Protein AF-0000000070052045 (afdb_homodimer)

Nearest PDB structures (foldseek):
  8f9l-assembly2_B  TM=5.234E-01  e=6.720E-01  Gemella massiliensis
  8fha-assembly2_B  TM=4.302E-01  e=1.061E+00  Suipraeoptans intestinalis
  8fha-assembly1_A  TM=3.871E-01 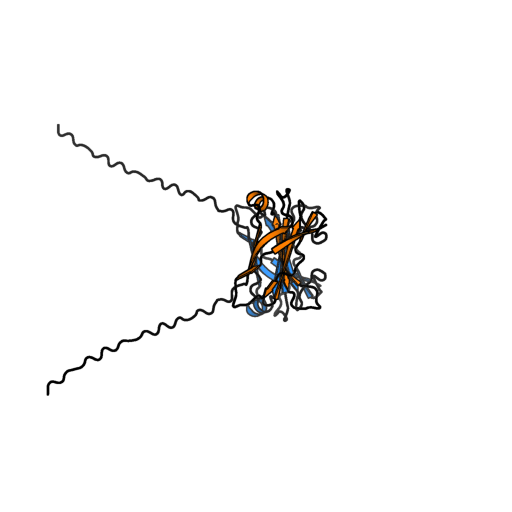 e=1.002E+00  Suipraeoptans intestinalis
  5l36-assembly1_A  TM=4.254E-01  e=1.676E+00  Homo sapiens
  8fha-assembly3_C  TM=3.995E-01  e=2.106E+00  Suipraeoptans intestinalis

Radius of gyration: 27.61 Å; Cα contacts (8 Å, |Δi|>4): 619; chains: 2; bounding box: 93×71×60 Å

Secondary structure (DSSP, 8-state):
-------------------------PPPEEEEEEEEES--S---TT-EEEEEEEE---SSS-PEEEEEEEEE-HHHHHHHS-EEEEEEPPTT--EEEEEEEEEETTS---SS----TT-EEE-S--EEEE-SS--EEE--EEEEE--/-------------------------PPPEEEEEEEEES--S---TT-EEEEEEEE---SSS-PEEEEEEEEE-HHHHHHHS-EEEEEEPPTT--EEEEEEEEEETTS---SS----TT-EEE-S--EEEE-SS--EEE--EEEEE--

Solvent-accessible surface area (backbone atoms only — not comparable to full-atom values): 16938 Å² total; per-residue (Å²): 132,85,77,77,77,78,79,79,79,79,78,79,78,77,78,77,74,74,71,73,69,72,72,73,72,52,44,26,31,42,28,34,47,49,42,55,46,77,73,70,92,63,57,49,70,61,13,26,37,34,43,35,36,24,41,57,71,53,84,89,44,81,56,29,66,31,35,36,41,41,30,72,36,28,67,56,30,56,72,61,74,48,44,71,51,74,49,73,46,52,65,78,62,70,42,49,34,34,49,45,40,36,37,32,71,48,37,72,52,35,93,90,47,75,79,52,80,72,15,30,28,50,81,71,91,41,67,51,69,40,39,68,87,47,43,72,43,81,57,71,45,62,25,36,59,36,123,134,86,80,78,80,78,79,78,79,79,77,79,79,78,78,77,75,75,71,71,69,72,73,74,71,49,45,25,30,43,30,34,47,48,43,55,46,77,72,70,92,64,56,50,72,60,12,25,38,34,42,35,35,23,41,56,72,54,84,88,44,80,56,29,66,32,34,36,42,41,31,74,38,25,66,56,32,56,73,63,75,47,47,71,51,74,48,74,46,50,64,76,61,70,41,51,33,35,49,46,41,36,37,32,72,47,37,74,54,35,92,88,47,75,80,53,79,72,14,31,28,48,82,68,92,42,66,51,68,40,39,68,87,47,43,72,44,82,58,70,43,62,25,34,61,36,123

Organism: Toxoplasma gondii (strain ATCC 50861 / VEG) (NCBI:txid432359)

Structure (mmCIF, N/CA/C/O backbone):
data_AF-0000000070052045-model_v1
#
loop_
_entity.id
_entity.type
_entity.pdbx_description
1 polymer 'Putative transmembrane protein'
#
loop_
_atom_site.group_PDB
_atom_site.id
_atom_site.type_symbol
_atom_site.label_atom_id
_atom_site.label_alt_id
_atom_site.label_comp_id
_atom_site.label_asym_id
_atom_site.label_entity_id
_atom_site.label_seq_id
_atom_site.pdbx_PDB_ins_code
_atom_site.Cartn_x
_atom_site.Cartn_y
_atom_site.Cartn_z
_atom_site.occupancy
_atom_site.B_iso_or_equiv
_atom_site.auth_seq_id
_atom_site.auth_comp_id
_atom_site.auth_asym_id
_atom_site.auth_atom_id
_atom_site.pdbx_PDB_model_num
ATOM 1 N N . MET A 1 1 ? -76.438 38.5 -18.391 1 31.97 1 MET A N 1
ATOM 2 C CA . MET A 1 1 ? -75 38.406 -18.719 1 31.97 1 MET A CA 1
ATOM 3 C C . MET A 1 1 ? -74.25 37.688 -17.625 1 31.97 1 MET A C 1
ATOM 5 O O . MET A 1 1 ? -73.875 38.281 -16.609 1 31.97 1 MET A O 1
ATOM 9 N N . LYS A 1 2 ? -74.75 36.375 -17.328 1 43.81 2 LYS A N 1
ATOM 10 C CA . LYS A 1 2 ? -74.062 35.562 -16.297 1 43.81 2 LYS A CA 1
ATOM 11 C C . LYS A 1 2 ? -72.625 35.312 -16.625 1 43.81 2 LYS A C 1
ATOM 13 O O . LYS A 1 2 ? -72.312 34.875 -17.734 1 43.81 2 LYS A O 1
ATOM 18 N N . ALA A 1 3 ? -71.688 36.156 -16.016 1 41.19 3 ALA A N 1
ATOM 19 C CA . ALA A 1 3 ? -70.25 36.062 -16.047 1 41.19 3 ALA A CA 1
ATOM 20 C C . ALA A 1 3 ? -69.75 34.688 -15.547 1 41.19 3 ALA A C 1
ATOM 22 O O . ALA A 1 3 ? -70.125 34.281 -14.438 1 41.19 3 ALA A O 1
ATOM 23 N N . TYR A 1 4 ? -69.75 33.688 -16.422 1 44.94 4 TYR A N 1
ATOM 24 C CA . TYR A 1 4 ? -69.125 32.406 -16.109 1 44.94 4 TYR A CA 1
ATOM 25 C C . TYR A 1 4 ? -67.688 32.625 -15.75 1 44.94 4 TYR A C 1
ATOM 27 O O . TYR A 1 4 ? -66.875 33.188 -16.531 1 44.94 4 TYR A O 1
ATOM 35 N N . ALA A 1 5 ? -67.312 32.844 -14.461 1 46.59 5 ALA A N 1
ATOM 36 C CA . ALA A 1 5 ? -65.938 32.906 -13.914 1 46.59 5 ALA A CA 1
ATOM 37 C C . ALA A 1 5 ? -65.188 31.594 -14.195 1 46.59 5 ALA A C 1
ATOM 39 O O . ALA A 1 5 ? -65.625 30.531 -13.742 1 46.59 5 ALA A O 1
ATOM 40 N N . TYR A 1 6 ? -64.688 31.438 -15.398 1 45.16 6 TYR A N 1
ATOM 41 C CA . TYR A 1 6 ? -63.719 30.344 -15.688 1 45.16 6 TYR A CA 1
ATOM 42 C C . TYR A 1 6 ? -62.594 30.328 -14.68 1 45.16 6 TYR A C 1
ATOM 44 O O . TYR A 1 6 ? -61.906 31.344 -14.484 1 45.16 6 TYR A O 1
ATOM 52 N N . ALA A 1 7 ? -62.688 29.5 -13.586 1 46.94 7 ALA A N 1
ATOM 53 C CA . ALA A 1 7 ? -61.594 29.203 -12.656 1 46.94 7 ALA A CA 1
ATOM 54 C C . ALA A 1 7 ? -60.375 28.609 -13.391 1 46.94 7 ALA A C 1
ATOM 56 O O . ALA A 1 7 ? -60.469 27.547 -14.008 1 46.94 7 ALA A O 1
ATOM 57 N N . LEU A 1 8 ? -59.469 29.469 -13.859 1 48.94 8 LEU A N 1
ATOM 58 C CA . LEU A 1 8 ? -58.156 29.047 -14.375 1 48.94 8 LEU A CA 1
ATOM 59 C C . LEU A 1 8 ? -57.375 28.297 -13.312 1 48.94 8 LEU A C 1
ATOM 61 O O . LEU A 1 8 ? -57.062 28.859 -12.258 1 48.94 8 LEU A O 1
ATOM 65 N N . LEU A 1 9 ? -57.531 26.969 -13.266 1 48.72 9 LEU A N 1
ATOM 66 C CA . LEU A 1 9 ? -56.656 26.109 -12.469 1 48.72 9 LEU A CA 1
ATOM 67 C C . LEU A 1 9 ? -55.219 26.234 -12.914 1 48.72 9 LEU A C 1
ATOM 69 O O . LEU A 1 9 ? -54.875 25.891 -14.047 1 48.72 9 LEU A O 1
ATOM 73 N N . PHE A 1 10 ? -54.406 27.156 -12.328 1 52.06 10 PHE A N 1
ATOM 74 C CA . PHE A 1 10 ? -52.969 27.219 -12.523 1 52.06 10 PHE A CA 1
ATOM 75 C C . PHE A 1 10 ? -52.281 25.969 -11.969 1 52.06 10 PHE A C 1
ATOM 77 O O . PHE A 1 10 ? -52.406 25.672 -10.781 1 52.06 10 PHE A O 1
ATOM 84 N N . LEU A 1 11 ? -52.031 24.953 -12.852 1 51.03 11 LEU A N 1
ATOM 85 C CA . LEU A 1 11 ? -51.188 23.828 -12.508 1 51.03 11 LEU A CA 1
ATOM 86 C C . LEU A 1 11 ? -49.75 24.297 -12.266 1 51.03 11 LEU A C 1
ATOM 88 O O . LEU A 1 11 ? -49.094 24.766 -13.195 1 51.03 11 LEU A O 1
ATOM 92 N N . ALA A 1 12 ? -49.375 24.594 -11.055 1 52.72 12 ALA A N 1
ATOM 93 C CA . ALA A 1 12 ? -48 24.875 -10.648 1 52.72 12 ALA A CA 1
ATOM 94 C C . ALA A 1 12 ? -47.094 23.656 -10.875 1 52.72 12 ALA A C 1
ATOM 96 O O . ALA A 1 12 ? -47.344 22.594 -10.328 1 52.72 12 ALA A O 1
ATOM 97 N N . VAL A 1 13 ? -46.375 23.547 -12.055 1 54.84 13 VAL A N 1
ATOM 98 C CA . VAL A 1 13 ? -45.344 22.562 -12.281 1 54.84 13 VAL A CA 1
ATOM 99 C C . VAL A 1 13 ? -44.188 22.781 -11.281 1 54.84 13 VAL A C 1
ATOM 101 O O . VAL A 1 13 ? -43.562 23.844 -11.289 1 54.84 13 VAL A O 1
ATOM 104 N N . SER A 1 14 ? -44.156 22.172 -10.141 1 53.5 14 SER A N 1
ATOM 105 C CA . SER A 1 14 ? -43 22.141 -9.25 1 53.5 14 SER A CA 1
ATOM 106 C C . SER A 1 14 ? -41.75 21.578 -9.953 1 53.5 14 SER A C 1
ATOM 108 O O . SER A 1 14 ? -41.781 20.438 -10.398 1 53.5 14 SER A O 1
ATOM 110 N N . VAL A 1 15 ? -40.969 22.453 -10.57 1 52.19 15 VAL A N 1
ATOM 111 C CA . VAL A 1 15 ? -39.625 22.062 -11.047 1 52.19 15 VAL A CA 1
ATOM 112 C C . VAL A 1 15 ? -38.812 21.516 -9.883 1 52.19 15 VAL A C 1
ATOM 114 O O . VAL A 1 15 ? -38.406 22.266 -8.984 1 52.19 15 VAL A O 1
ATOM 117 N N . PHE A 1 16 ? -38.938 20.219 -9.555 1 49.03 16 PHE A N 1
ATOM 118 C CA . PHE A 1 16 ? -37.938 19.609 -8.68 1 49.03 16 PHE A CA 1
ATOM 119 C C . PHE A 1 16 ? -36.531 19.766 -9.273 1 49.03 16 PHE A C 1
ATOM 121 O O . PHE A 1 16 ? -36.219 19.156 -10.297 1 49.03 16 PHE A O 1
ATOM 128 N N . THR A 1 17 ? -35.844 20.828 -8.992 1 47.59 17 THR A N 1
ATOM 129 C CA . THR A 1 17 ? -34.406 20.875 -9.281 1 47.59 17 THR A CA 1
ATOM 130 C C . THR A 1 17 ? -33.656 19.781 -8.508 1 47.59 17 THR A C 1
ATOM 132 O O . THR A 1 17 ? -33.656 19.797 -7.277 1 47.59 17 THR A O 1
ATOM 135 N N . ALA A 1 18 ? -33.531 18.578 -9.086 1 44.12 18 ALA A N 1
ATOM 136 C CA . ALA A 1 18 ? -32.5 17.672 -8.578 1 44.12 18 ALA A CA 1
ATOM 137 C C . ALA A 1 18 ? -31.156 18.375 -8.406 1 44.12 18 ALA A C 1
ATOM 139 O O . ALA A 1 18 ? -30.516 18.766 -9.383 1 44.12 18 ALA A O 1
ATOM 140 N N . THR A 1 19 ? -31.016 19.094 -7.383 1 42.44 19 THR A N 1
ATOM 141 C CA . THR A 1 19 ? -29.656 19.484 -7.086 1 42.44 19 THR A CA 1
ATOM 142 C C . THR A 1 19 ? -28.703 18.297 -7.176 1 42.44 19 THR A C 1
ATOM 144 O O . THR A 1 19 ? -28.906 17.281 -6.488 1 42.44 19 THR A O 1
ATOM 147 N N . CYS A 1 20 ? -28.219 18 -8.359 1 40.19 20 CYS A N 1
ATOM 148 C CA . CYS A 1 20 ? -27.078 17.109 -8.43 1 40.19 20 CYS A CA 1
ATOM 149 C C . CYS A 1 20 ? -26.078 17.406 -7.32 1 40.19 20 CYS A C 1
ATOM 151 O O . CYS A 1 20 ? -25.516 18.5 -7.266 1 40.19 20 CYS A O 1
ATOM 153 N N . LEU A 1 21 ? -26.312 17.016 -6.086 1 38.88 21 LEU A N 1
ATOM 154 C CA . LEU A 1 21 ? -25.234 16.984 -5.102 1 38.88 21 LEU A CA 1
ATOM 155 C C . LEU A 1 21 ? -23.891 16.734 -5.777 1 38.88 21 LEU A C 1
ATOM 157 O O . LEU A 1 21 ? -23.797 15.938 -6.711 1 38.88 21 LEU A O 1
ATOM 161 N N . SER A 1 22 ? -22.984 17.719 -5.961 1 41.69 22 SER A N 1
ATOM 162 C CA . SER A 1 22 ? -21.609 17.594 -6.438 1 41.69 22 SER A CA 1
ATOM 163 C C . SER A 1 22 ? -21 16.25 -6.027 1 41.69 22 SER A C 1
ATOM 165 O O . SER A 1 22 ? -21.078 15.859 -4.859 1 41.69 22 SER A O 1
ATOM 167 N N . PRO A 1 23 ? -20.906 15.352 -6.938 1 42.56 23 PRO A N 1
ATOM 168 C CA . PRO A 1 23 ? -20.359 14.039 -6.59 1 42.56 23 PRO A CA 1
ATOM 169 C C . PRO A 1 23 ? -19.188 14.133 -5.613 1 42.56 23 PRO A C 1
ATOM 171 O O . PRO A 1 23 ? -18.375 15.055 -5.711 1 42.56 23 PRO A O 1
ATOM 174 N N . VAL A 1 24 ? -19.266 14.125 -4.363 1 46.91 24 VAL A N 1
ATOM 175 C CA . VAL A 1 24 ? -18.172 13.945 -3.42 1 46.91 24 VAL A CA 1
ATOM 176 C C . VAL A 1 24 ? -17.016 13.219 -4.102 1 46.91 24 VAL A C 1
ATOM 178 O O . VAL A 1 24 ? -17.188 12.125 -4.641 1 46.91 24 VAL A O 1
ATOM 181 N N . LEU A 1 25 ? -16.141 14.039 -4.785 1 55.78 25 LEU A N 1
ATOM 182 C CA . LEU A 1 25 ? -14.961 13.555 -5.504 1 55.78 25 LEU A CA 1
ATOM 183 C C . LEU A 1 25 ? -14.312 12.383 -4.766 1 55.78 25 LEU A C 1
ATOM 185 O O . LEU A 1 25 ? -13.875 12.531 -3.623 1 55.78 25 LEU A O 1
ATOM 189 N N . GLY A 1 26 ? -14.852 11.18 -4.891 1 67 26 GLY A N 1
ATOM 190 C CA . GLY A 1 26 ? -14.43 9.992 -4.168 1 67 26 GLY A CA 1
ATOM 191 C C . GLY A 1 26 ? -13.086 9.453 -4.625 1 67 26 GLY A C 1
ATOM 192 O O . GLY A 1 26 ? -12.539 9.914 -5.633 1 67 26 GLY A O 1
ATOM 193 N N . ALA A 1 27 ? -12.336 8.758 -3.789 1 82.56 27 ALA A N 1
ATOM 194 C CA . ALA A 1 27 ? -11.086 8.078 -4.105 1 82.56 27 ALA A CA 1
ATOM 195 C C . ALA A 1 27 ? -11.25 7.141 -5.297 1 82.56 27 ALA A C 1
ATOM 197 O O . ALA A 1 27 ? -12.25 6.414 -5.391 1 82.56 27 ALA A O 1
ATOM 198 N N . ALA A 1 28 ? -10.422 7.324 -6.344 1 89.75 28 ALA A N 1
ATOM 199 C CA . ALA A 1 28 ? -10.406 6.375 -7.457 1 89.75 28 ALA A CA 1
ATOM 200 C C . ALA A 1 28 ? -9.984 4.984 -6.984 1 89.75 28 ALA A C 1
ATOM 202 O O . ALA A 1 28 ? -9.32 4.848 -5.957 1 89.75 28 ALA A O 1
ATOM 203 N N . SER A 1 29 ? -10.461 3.957 -7.66 1 93.38 29 SER A N 1
ATOM 204 C CA . SER A 1 29 ? -10.086 2.58 -7.363 1 93.38 29 SER A CA 1
ATOM 205 C C . SER A 1 29 ? -9.844 1.784 -8.641 1 93.38 29 SER A C 1
ATOM 207 O O . SER A 1 29 ? -10.289 2.186 -9.719 1 93.38 29 SER A O 1
ATOM 209 N N . VAL A 1 30 ? -9.094 0.74 -8.508 1 95.81 30 VAL A N 1
ATOM 210 C CA . VAL A 1 30 ? -8.852 -0.181 -9.617 1 95.81 30 VAL A CA 1
ATOM 211 C C . VAL A 1 30 ? -9.133 -1.613 -9.164 1 95.81 30 VAL A C 1
ATOM 213 O O . VAL A 1 30 ? -8.836 -1.979 -8.023 1 95.81 30 VAL A O 1
ATOM 216 N N . SER A 1 31 ? -9.758 -2.379 -10.016 1 96.88 31 SER A N 1
ATOM 217 C CA . SER A 1 31 ? -10.023 -3.793 -9.781 1 96.88 31 SER A CA 1
ATOM 218 C C . SER A 1 31 ? -9.875 -4.605 -11.062 1 96.88 31 SER A C 1
ATOM 220 O O . SER A 1 31 ? -9.812 -4.043 -12.156 1 96.88 31 SER A O 1
ATOM 222 N N . GLY A 1 32 ? -9.75 -5.953 -10.906 1 98.06 32 GLY A N 1
ATOM 223 C CA . GLY A 1 32 ? -9.656 -6.824 -12.062 1 98.06 32 GLY A CA 1
ATOM 224 C C . GLY A 1 32 ? -9.305 -8.258 -11.711 1 98.06 32 GLY A C 1
ATOM 225 O O . GLY A 1 32 ? -9.055 -8.57 -10.547 1 98.06 32 GLY A O 1
ATOM 226 N N . ARG A 1 33 ? -9.328 -9.008 -12.758 1 98.19 33 ARG A N 1
ATOM 227 C CA . ARG A 1 33 ? -8.891 -10.398 -12.648 1 98.19 33 ARG A CA 1
ATOM 228 C C . ARG A 1 33 ? -7.402 -10.531 -12.945 1 98.19 33 ARG A C 1
ATOM 230 O O . ARG A 1 33 ? -6.836 -9.719 -13.688 1 98.19 33 ARG A O 1
ATOM 237 N N . ILE A 1 34 ? -6.824 -11.586 -12.359 1 98.62 34 ILE A N 1
ATOM 238 C CA . ILE A 1 34 ? -5.418 -11.883 -12.602 1 98.62 34 ILE A CA 1
ATOM 239 C C . ILE A 1 34 ? -5.273 -13.297 -13.148 1 98.62 34 ILE A C 1
ATOM 241 O O . ILE A 1 34 ? -5.684 -14.266 -12.5 1 98.62 34 ILE A O 1
ATOM 245 N N . ASP A 1 35 ? -4.691 -13.375 -14.289 1 98.25 35 ASP A N 1
ATOM 246 C CA . ASP A 1 35 ? -4.434 -14.672 -14.898 1 98.25 35 ASP A CA 1
ATOM 247 C C . ASP A 1 35 ? -2.941 -14.992 -14.898 1 98.25 35 ASP A C 1
ATOM 249 O O . ASP A 1 35 ? -2.105 -14.094 -14.984 1 98.25 35 ASP A O 1
ATOM 253 N N . LEU A 1 36 ? -2.691 -16.25 -14.75 1 98.5 36 LEU A N 1
ATOM 254 C CA . LEU A 1 36 ? -1.32 -16.75 -14.812 1 98.5 36 LEU A CA 1
ATOM 255 C C . LEU A 1 36 ? -1.059 -17.438 -16.141 1 98.5 36 LEU A C 1
ATOM 257 O O . LEU A 1 36 ? -1.907 -18.188 -16.641 1 98.5 36 LEU A O 1
ATOM 261 N N . LEU A 1 37 ? 0.104 -17.188 -16.75 1 97.5 37 LEU A N 1
ATOM 262 C CA . LEU A 1 37 ? 0.523 -17.875 -17.969 1 97.5 37 LEU A CA 1
ATOM 263 C C . LEU A 1 37 ? 1.887 -18.531 -17.781 1 97.5 37 LEU A C 1
ATOM 265 O O . LEU A 1 37 ? 2.908 -17.844 -17.719 1 97.5 37 LEU A O 1
ATOM 269 N N . PRO A 1 38 ? 2.078 -19.875 -17.797 1 97.31 38 PRO A N 1
ATOM 270 C CA . PRO A 1 38 ? 0.96 -20.812 -17.828 1 97.31 38 PRO A CA 1
ATOM 271 C C . PRO A 1 38 ? 0.198 -20.875 -16.5 1 97.31 38 PRO A C 1
ATOM 273 O O . PRO A 1 38 ? 0.714 -20.438 -15.469 1 97.31 38 PRO A O 1
ATOM 276 N N . PRO A 1 39 ? -1.011 -21.375 -16.547 1 97.06 39 PRO A N 1
ATOM 277 C CA . PRO A 1 39 ? -1.745 -21.531 -15.289 1 97.06 39 PRO A CA 1
ATOM 278 C C . PRO A 1 39 ? -1.136 -22.578 -14.375 1 97.06 39 PRO A C 1
ATOM 280 O O . PRO A 1 39 ? -0.431 -23.484 -14.844 1 97.06 39 PRO A O 1
ATOM 283 N N . LEU A 1 40 ? -1.392 -22.438 -13.062 1 97.31 40 LEU A N 1
ATOM 284 C CA . LEU A 1 40 ? -0.986 -23.422 -12.07 1 97.31 40 LEU A CA 1
ATOM 285 C C . LEU A 1 40 ? -2.195 -24.188 -11.531 1 97.31 40 LEU A C 1
ATOM 287 O O . LEU A 1 40 ? -3.271 -23.609 -11.367 1 97.31 40 LEU A O 1
ATOM 291 N N . ASP A 1 41 ? -1.89 -25.406 -11.273 1 97 41 ASP A N 1
ATOM 292 C CA . ASP A 1 41 ? -2.959 -26.203 -10.688 1 97 41 ASP A CA 1
ATOM 293 C C . ASP A 1 41 ? -3.217 -25.812 -9.234 1 97 41 ASP A C 1
ATOM 295 O O . ASP A 1 41 ? -4.355 -25.875 -8.766 1 97 41 ASP A O 1
ATOM 299 N N . SER A 1 42 ? -2.174 -25.547 -8.539 1 97.94 42 SER A N 1
ATOM 300 C CA . SER A 1 42 ? -2.238 -25.125 -7.141 1 97.94 42 SER A CA 1
ATOM 301 C C . SER A 1 42 ? -1.021 -24.297 -6.758 1 97.94 42 SER A C 1
ATOM 303 O O . SER A 1 42 ? 0.002 -24.312 -7.445 1 97.94 42 SER A O 1
ATOM 305 N N . LEU A 1 43 ? -1.221 -23.578 -5.68 1 98.06 43 LEU A N 1
ATOM 306 C CA . LEU A 1 43 ? -0.106 -22.844 -5.098 1 98.06 43 LEU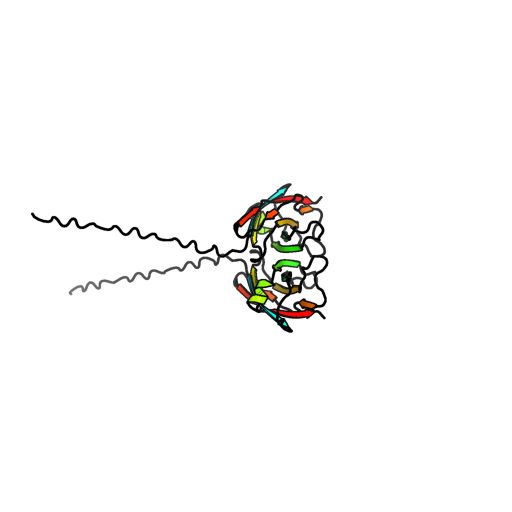 A CA 1
ATOM 307 C C . LEU A 1 43 ? 0.344 -23.484 -3.787 1 98.06 43 LEU A C 1
ATOM 309 O O . LEU A 1 43 ? -0.487 -23.906 -2.979 1 98.06 43 LEU A O 1
ATOM 313 N N . PRO A 1 44 ? 1.659 -23.594 -3.695 1 97.94 44 PRO A N 1
ATOM 314 C CA . PRO A 1 44 ? 2.121 -24.062 -2.387 1 97.94 44 PRO A CA 1
ATOM 315 C C . PRO A 1 44 ? 1.794 -23.094 -1.26 1 97.94 44 PRO A C 1
ATOM 317 O O . PRO A 1 44 ? 1.43 -21.938 -1.52 1 97.94 44 PRO A O 1
ATOM 320 N N . GLU A 1 45 ? 1.934 -23.531 0.019 1 94.81 45 GLU A N 1
ATOM 321 C CA . GLU A 1 45 ? 1.737 -22.672 1.181 1 94.81 45 GLU A CA 1
ATOM 322 C C . GLU A 1 45 ? 2.697 -21.484 1.156 1 94.81 45 GLU A C 1
ATOM 324 O O . GLU A 1 45 ? 3.812 -21.594 0.638 1 94.81 45 GLU A O 1
ATOM 329 N N . ASP A 1 46 ? 2.287 -20.344 1.682 1 92.62 46 ASP A N 1
ATOM 330 C CA . ASP A 1 46 ? 3.092 -19.125 1.841 1 92.62 46 ASP A CA 1
ATOM 331 C C . ASP A 1 46 ? 3.354 -18.469 0.493 1 92.62 46 ASP A C 1
ATOM 333 O O . ASP A 1 46 ? 4.449 -17.953 0.247 1 92.62 46 ASP A O 1
ATOM 337 N N . SER A 1 47 ? 2.467 -18.703 -0.436 1 96.31 47 SER A N 1
ATOM 338 C CA . SER A 1 47 ? 2.512 -17.906 -1.662 1 96.31 47 SER A CA 1
ATOM 339 C C . SER A 1 47 ? 1.867 -16.547 -1.462 1 96.31 47 SER A C 1
ATOM 341 O O . SER A 1 47 ? 0.835 -16.422 -0.797 1 96.31 47 SER A O 1
ATOM 343 N N . PHE A 1 48 ? 2.459 -15.539 -2.053 1 96.06 48 PHE A N 1
ATOM 344 C CA . PHE A 1 48 ? 2.002 -14.172 -1.831 1 96.06 48 PHE A CA 1
ATOM 345 C C . PHE A 1 48 ? 1.823 -13.438 -3.156 1 96.06 48 PHE A C 1
ATOM 347 O O . PHE A 1 48 ? 2.654 -13.562 -4.059 1 96.06 48 PHE A O 1
ATOM 354 N N . LEU A 1 49 ? 0.74 -12.672 -3.242 1 97.69 49 LEU A N 1
ATOM 355 C CA . LEU A 1 49 ? 0.462 -11.789 -4.367 1 97.69 49 LEU A CA 1
ATOM 356 C C . LEU A 1 49 ? 0.723 -10.336 -3.986 1 97.69 49 LEU A C 1
ATOM 358 O O . LEU A 1 49 ? 0.266 -9.867 -2.939 1 97.69 49 LEU A O 1
ATOM 362 N N . THR A 1 50 ? 1.479 -9.656 -4.746 1 97.69 50 THR A N 1
ATOM 363 C CA . THR A 1 50 ? 1.715 -8.234 -4.57 1 97.69 50 THR A CA 1
ATOM 364 C C . THR A 1 50 ? 1.159 -7.441 -5.75 1 97.69 50 THR A C 1
ATOM 366 O O . THR A 1 50 ? 1.355 -7.82 -6.906 1 97.69 50 THR A O 1
ATOM 369 N N . ILE A 1 51 ? 0.407 -6.445 -5.477 1 98.12 51 ILE A N 1
ATOM 370 C CA . ILE A 1 51 ? -0.064 -5.484 -6.465 1 98.12 51 ILE A CA 1
ATOM 371 C C . ILE A 1 51 ? 0.46 -4.09 -6.125 1 98.12 51 ILE A C 1
ATOM 373 O O . ILE A 1 51 ? 0.36 -3.646 -4.977 1 98.12 51 ILE A O 1
ATOM 377 N N . GLN A 1 52 ? 0.992 -3.469 -7.113 1 96.62 52 GLN A N 1
ATOM 378 C CA . GLN A 1 52 ? 1.583 -2.152 -6.91 1 96.62 52 GLN A CA 1
ATOM 379 C C . GLN A 1 52 ? 1.021 -1.136 -7.898 1 96.62 52 GLN A C 1
ATOM 381 O O . GLN A 1 52 ? 0.952 -1.403 -9.102 1 96.62 52 GLN A O 1
ATOM 386 N N . LEU A 1 53 ? 0.566 -0.052 -7.332 1 96.25 53 LEU A N 1
ATOM 387 C CA . LEU A 1 53 ? 0.171 1.105 -8.125 1 96.25 53 LEU A CA 1
ATOM 388 C C . LEU A 1 53 ? 1.246 2.186 -8.086 1 96.25 53 LEU A C 1
ATOM 390 O O . LEU A 1 53 ? 1.672 2.602 -7.004 1 96.25 53 LEU A O 1
ATOM 394 N N . SER A 1 54 ? 1.674 2.596 -9.234 1 93.25 54 SER A N 1
ATOM 395 C CA . SER A 1 54 ? 2.756 3.574 -9.305 1 93.25 54 SER A CA 1
ATOM 396 C C . SER A 1 54 ? 2.359 4.777 -10.148 1 93.25 54 SER A C 1
ATOM 398 O O . SER A 1 54 ? 1.61 4.645 -11.117 1 93.25 54 SER A O 1
ATOM 400 N N . ASP A 1 55 ? 2.838 5.887 -9.672 1 88.62 55 ASP A N 1
ATOM 401 C CA . ASP A 1 55 ? 2.717 7.109 -10.453 1 88.62 55 ASP A CA 1
ATOM 402 C C . ASP A 1 55 ? 3.752 7.145 -11.578 1 88.62 55 ASP A C 1
ATOM 404 O O . ASP A 1 55 ? 4.953 7.215 -11.32 1 88.62 55 ASP A O 1
ATOM 408 N N . THR A 1 56 ? 3.367 7.027 -12.812 1 76.69 56 THR A N 1
ATOM 409 C CA . THR A 1 56 ? 4.312 7.035 -13.922 1 76.69 56 THR A CA 1
ATOM 410 C C . THR A 1 56 ? 4.234 8.352 -14.695 1 76.69 56 THR A C 1
ATOM 412 O O . THR A 1 56 ? 4.602 8.414 -15.867 1 76.69 56 THR A O 1
ATOM 415 N N . THR A 1 57 ? 3.754 9.43 -14.078 1 68.81 57 THR A N 1
ATOM 416 C CA . THR A 1 57 ? 3.705 10.719 -14.766 1 68.81 57 THR A CA 1
ATOM 417 C C . THR A 1 57 ? 5.082 11.094 -15.305 1 68.81 57 THR A C 1
ATOM 419 O O . THR A 1 57 ? 5.191 11.695 -16.375 1 68.81 57 THR A O 1
ATOM 422 N N . ARG A 1 58 ? 6.098 11.078 -14.484 1 57.81 58 ARG A N 1
ATOM 423 C CA . ARG A 1 58 ? 7.359 11.695 -14.883 1 57.81 58 ARG A CA 1
ATOM 424 C C . ARG A 1 58 ? 8.281 10.672 -15.547 1 57.81 58 ARG A C 1
ATOM 426 O O . ARG A 1 58 ? 8.5 9.586 -15.008 1 57.81 58 ARG A O 1
ATOM 433 N N . ALA A 1 59 ? 8.359 10.625 -16.984 1 50.62 59 ALA A N 1
ATOM 434 C CA . ALA A 1 59 ? 9.188 9.781 -17.828 1 50.62 59 ALA A CA 1
ATOM 435 C C . ALA A 1 59 ? 10.578 9.586 -17.219 1 50.62 59 ALA A C 1
ATOM 437 O O . ALA A 1 59 ? 11.148 8.5 -17.297 1 50.62 59 ALA A O 1
ATOM 438 N N . ASP A 1 60 ? 11.133 10.594 -16.828 1 49.41 60 ASP A N 1
ATOM 439 C CA . ASP A 1 60 ? 12.555 10.594 -16.5 1 49.41 60 ASP A CA 1
ATOM 440 C C . ASP A 1 60 ? 12.766 10.195 -15.039 1 49.41 60 ASP A C 1
ATOM 442 O O . ASP A 1 60 ? 13.906 10.086 -14.586 1 49.41 60 ASP A O 1
ATOM 446 N N . ALA A 1 61 ? 11.672 10.148 -14.367 1 56.44 61 ALA A N 1
ATOM 447 C CA . ALA A 1 61 ? 11.906 10.008 -12.93 1 56.44 61 ALA A CA 1
ATOM 448 C C . ALA A 1 61 ? 11.453 8.633 -12.438 1 56.44 61 ALA A C 1
ATOM 450 O O . ALA A 1 61 ? 10.633 7.977 -13.078 1 56.44 61 ALA A O 1
ATOM 451 N N . GLU A 1 62 ? 12.25 8.047 -11.664 1 62.59 62 GLU A N 1
ATOM 452 C CA . GLU A 1 62 ? 11.945 6.805 -10.953 1 62.59 62 GLU A CA 1
ATOM 453 C C . GLU A 1 62 ? 10.492 6.777 -10.492 1 62.59 62 GLU A C 1
ATOM 455 O O . GLU A 1 62 ? 10.008 7.742 -9.891 1 62.59 62 GLU A O 1
ATOM 460 N N . ALA A 1 63 ? 9.75 5.879 -10.906 1 69.56 63 ALA A N 1
ATOM 461 C CA . ALA A 1 63 ? 8.352 5.68 -10.531 1 69.56 63 ALA A CA 1
ATOM 462 C C . ALA A 1 63 ? 8.172 5.727 -9.016 1 69.56 63 ALA A C 1
ATOM 464 O O . ALA A 1 63 ? 9.031 5.254 -8.273 1 69.56 63 ALA A O 1
ATOM 465 N N . THR A 1 64 ? 7.301 6.527 -8.648 1 85.94 64 THR A N 1
ATOM 466 C CA . THR A 1 64 ? 6.957 6.578 -7.23 1 85.94 64 THR A CA 1
ATOM 467 C C . THR A 1 64 ? 5.797 5.637 -6.922 1 85.94 64 THR A C 1
ATOM 469 O O . THR A 1 64 ? 4.77 5.66 -7.602 1 85.94 64 THR A O 1
ATOM 472 N N . VAL A 1 65 ? 5.992 4.723 -5.977 1 91.69 65 VAL A N 1
ATOM 473 C CA . VAL A 1 65 ? 4.957 3.775 -5.574 1 91.69 65 VAL A CA 1
ATOM 474 C C . VAL A 1 65 ? 3.896 4.492 -4.742 1 91.69 65 VAL A C 1
ATOM 476 O O . VAL A 1 65 ? 4.207 5.09 -3.711 1 91.69 65 VAL A O 1
ATOM 479 N N . LEU A 1 66 ? 2.678 4.422 -5.223 1 93.94 66 LEU A N 1
ATOM 480 C CA . LEU A 1 66 ? 1.56 5.035 -4.508 1 93.94 66 LEU A CA 1
ATOM 481 C C . LEU A 1 66 ? 0.973 4.066 -3.486 1 93.94 66 LEU A C 1
ATOM 483 O O . LEU A 1 66 ? 0.766 4.434 -2.328 1 93.94 66 LEU A O 1
ATOM 487 N N . VAL A 1 67 ? 0.669 2.904 -3.975 1 96.12 67 VAL A N 1
ATOM 488 C CA . VAL A 1 67 ? 0.096 1.867 -3.121 1 96.12 67 VAL A CA 1
ATOM 489 C C . VAL A 1 67 ? 0.734 0.518 -3.449 1 96.12 67 VAL A C 1
ATOM 491 O O . VAL A 1 67 ? 0.924 0.182 -4.621 1 96.12 67 VAL A O 1
ATOM 494 N N . SER A 1 68 ? 1.065 -0.185 -2.484 1 96.69 68 SER A N 1
ATOM 495 C CA . SER A 1 68 ? 1.495 -1.573 -2.615 1 96.69 68 SER A CA 1
ATOM 496 C C . SER A 1 68 ? 0.798 -2.467 -1.596 1 96.69 68 SER A C 1
ATOM 498 O O . SER A 1 68 ? 0.717 -2.125 -0.414 1 96.69 68 SER A O 1
ATOM 500 N N . VAL A 1 69 ? 0.264 -3.549 -2.064 1 96.5 69 VAL A N 1
ATOM 501 C CA . VAL A 1 69 ? -0.405 -4.516 -1.199 1 96.5 69 VAL A CA 1
ATOM 502 C C . VAL A 1 69 ? 0.18 -5.906 -1.428 1 96.5 69 VAL A C 1
ATOM 504 O O . VAL A 1 69 ? 0.195 -6.402 -2.557 1 96.5 69 VAL A O 1
ATOM 507 N N . GLN A 1 70 ? 0.675 -6.531 -0.432 1 95.94 70 GLN A N 1
ATOM 508 C CA . GLN A 1 70 ? 1.128 -7.918 -0.452 1 95.94 70 GLN A CA 1
ATOM 509 C C . GLN A 1 70 ? 0.228 -8.805 0.406 1 95.94 70 GLN A C 1
ATOM 511 O O . GLN A 1 70 ? 0.061 -8.555 1.603 1 95.94 70 GLN A O 1
ATOM 516 N N . GLN A 1 71 ? -0.328 -9.812 -0.202 1 93.75 71 GLN A N 1
ATOM 517 C CA . GLN A 1 71 ? -1.301 -10.617 0.531 1 93.75 71 GLN A CA 1
ATOM 518 C C . GLN A 1 71 ? -1.059 -12.109 0.314 1 93.75 71 GLN A C 1
ATOM 520 O O . GLN A 1 71 ? -0.653 -12.523 -0.773 1 93.75 71 GLN A O 1
ATOM 525 N N . PRO A 1 72 ? -1.315 -12.859 1.419 1 92.19 72 PRO A N 1
ATOM 526 C CA . PRO A 1 72 ? -1.384 -14.305 1.154 1 92.19 72 PRO A CA 1
ATOM 527 C C . PRO A 1 72 ? -2.457 -14.664 0.129 1 92.19 72 PRO A C 1
ATOM 529 O O . PRO A 1 72 ? -3.539 -14.07 0.129 1 92.19 72 PRO A O 1
ATOM 532 N N . ILE A 1 73 ? -2.125 -15.617 -0.733 1 95.25 73 ILE A N 1
ATOM 533 C CA . ILE A 1 73 ? -3.043 -15.812 -1.851 1 95.25 73 ILE A CA 1
ATOM 534 C C . ILE A 1 73 ? -3.305 -17.312 -2.041 1 95.25 73 ILE A C 1
ATOM 536 O O . ILE A 1 73 ? -4.141 -17.703 -2.859 1 95.25 73 ILE A O 1
ATOM 540 N N . THR A 1 74 ? -2.596 -18.203 -1.253 1 96 74 THR A N 1
ATOM 541 C CA . THR A 1 74 ? -2.619 -19.641 -1.439 1 96 74 THR A CA 1
ATOM 542 C C . THR A 1 74 ? -4.047 -20.188 -1.349 1 96 74 THR A C 1
ATOM 544 O O . THR A 1 74 ? -4.52 -20.859 -2.262 1 96 74 THR A O 1
ATOM 547 N N . ASN A 1 75 ? -4.711 -19.844 -0.308 1 93.69 75 ASN A N 1
ATOM 548 C CA . ASN A 1 75 ? -6.035 -20.406 -0.061 1 93.69 75 ASN A CA 1
ATOM 549 C C . ASN A 1 75 ? -7.043 -19.953 -1.108 1 93.69 75 ASN A C 1
ATOM 551 O O . ASN A 1 75 ? -7.832 -20.75 -1.61 1 93.69 75 ASN A O 1
ATOM 555 N N . THR A 1 76 ? -7.02 -18.703 -1.429 1 92.81 76 THR A N 1
ATOM 556 C CA . THR A 1 76 ? -7.945 -18.141 -2.41 1 92.81 76 THR A CA 1
ATOM 557 C C . THR A 1 76 ? -7.746 -18.812 -3.773 1 92.81 76 THR A C 1
ATOM 559 O O . THR A 1 76 ? -8.711 -19.219 -4.414 1 92.81 76 THR A O 1
ATOM 562 N N . TYR A 1 77 ? -6.512 -18.906 -4.156 1 96.88 77 TYR A N 1
ATOM 563 C CA . TYR A 1 77 ? -6.234 -19.484 -5.469 1 96.88 77 TYR A CA 1
ATOM 564 C C . TYR A 1 77 ? -6.598 -20.969 -5.508 1 96.88 77 TYR A C 1
ATOM 566 O O . TYR A 1 77 ? -7.188 -21.438 -6.48 1 96.88 77 TYR A O 1
ATOM 574 N N . ASN A 1 78 ? -6.203 -21.719 -4.523 1 97.12 78 ASN A N 1
ATOM 575 C CA . ASN A 1 78 ? -6.43 -23.156 -4.512 1 97.12 78 ASN A CA 1
ATOM 576 C C . ASN A 1 78 ? -7.914 -23.484 -4.398 1 97.12 78 ASN A C 1
ATOM 578 O O . ASN A 1 78 ? -8.359 -24.547 -4.863 1 97.12 78 ASN A O 1
ATOM 582 N N . ALA A 1 79 ? -8.648 -22.562 -3.844 1 95.62 79 ALA A N 1
ATOM 583 C CA . ALA A 1 79 ? -10.086 -22.781 -3.721 1 95.62 79 ALA A CA 1
ATOM 584 C C . ALA A 1 79 ? -10.805 -22.406 -5.016 1 95.62 79 ALA A C 1
ATOM 586 O O . ALA A 1 79 ? -11.758 -23.078 -5.414 1 95.62 79 ALA A O 1
ATOM 587 N N . ASN A 1 80 ? -10.336 -21.328 -5.695 1 93.75 80 ASN A N 1
ATOM 588 C CA . ASN A 1 80 ? -11.141 -20.734 -6.762 1 93.75 80 ASN A CA 1
ATOM 589 C C . ASN A 1 80 ? -10.438 -20.844 -8.117 1 93.75 80 ASN A C 1
ATOM 591 O O . ASN A 1 80 ? -11.062 -20.641 -9.156 1 93.75 80 ASN A O 1
ATOM 595 N N . HIS A 1 81 ? -9.141 -21.172 -8.109 1 95.25 81 HIS A N 1
ATOM 596 C CA . HIS A 1 81 ? -8.297 -21.156 -9.297 1 95.25 81 HIS A CA 1
ATOM 597 C C . HIS A 1 81 ? -8.414 -19.844 -10.047 1 95.25 81 HIS A C 1
ATOM 599 O O . HIS A 1 81 ? -8.43 -19.828 -11.281 1 95.25 81 HIS A O 1
ATOM 605 N N . ALA A 1 82 ? -8.68 -18.906 -9.352 1 94.12 82 ALA A N 1
ATOM 606 C CA . ALA A 1 82 ? -8.805 -17.531 -9.852 1 94.12 82 ALA A CA 1
ATOM 607 C C . ALA A 1 82 ? -8.305 -16.531 -8.828 1 94.12 82 ALA A C 1
ATOM 609 O O . ALA A 1 82 ? -8.352 -16.781 -7.621 1 94.12 82 ALA A O 1
ATOM 610 N N . MET A 1 83 ? -7.77 -15.453 -9.344 1 96.31 83 MET A N 1
ATOM 611 C CA . MET A 1 83 ? -7.367 -14.344 -8.492 1 96.31 83 MET A CA 1
ATOM 612 C C . MET A 1 83 ? -8 -13.039 -8.961 1 96.31 83 MET A C 1
ATOM 614 O O . MET A 1 83 ? -8.094 -12.789 -10.164 1 96.31 83 MET A O 1
ATOM 618 N N . GLU A 1 84 ? -8.469 -12.297 -8.008 1 95.88 84 GLU A N 1
ATOM 619 C CA . GLU A 1 84 ? -8.969 -10.945 -8.242 1 95.88 84 GLU A CA 1
ATOM 620 C C . GLU A 1 84 ? -8.352 -9.953 -7.258 1 95.88 84 GLU A C 1
ATOM 622 O O . GLU A 1 84 ? -7.805 -10.344 -6.23 1 95.88 84 GLU A O 1
ATOM 627 N N . TYR A 1 85 ? -8.344 -8.711 -7.668 1 96.56 85 TYR A N 1
ATOM 628 C CA . TYR A 1 85 ? -7.859 -7.664 -6.773 1 96.56 85 TYR A CA 1
ATOM 629 C C . TYR A 1 85 ? -8.734 -6.422 -6.867 1 96.56 85 TYR A C 1
ATOM 631 O O . TYR A 1 85 ? -9.43 -6.215 -7.863 1 96.56 85 TYR A O 1
ATOM 639 N N . LYS A 1 86 ? -8.734 -5.645 -5.773 1 94.19 86 LYS A N 1
ATOM 640 C CA . LYS A 1 86 ? -9.328 -4.312 -5.688 1 94.19 86 LYS A CA 1
ATOM 641 C C . LYS A 1 86 ? -8.5 -3.402 -4.781 1 94.19 86 LYS A C 1
ATOM 643 O O . LYS A 1 86 ? -8.234 -3.742 -3.627 1 94.19 86 LYS A O 1
ATOM 648 N N . ILE A 1 87 ? -8.07 -2.326 -5.293 1 94.69 87 ILE A N 1
ATOM 649 C CA . ILE A 1 87 ? -7.254 -1.384 -4.535 1 94.69 87 ILE A CA 1
ATOM 650 C C . ILE A 1 87 ? -7.789 0.033 -4.73 1 94.69 87 ILE A C 1
ATOM 652 O O . ILE A 1 87 ? -8.117 0.429 -5.852 1 94.69 87 ILE A O 1
ATOM 656 N N . SER A 1 88 ? -7.836 0.73 -3.656 1 92 88 SER A N 1
ATOM 657 C CA . SER A 1 88 ? -8.211 2.139 -3.707 1 92 88 SER A CA 1
ATOM 658 C C . SER A 1 88 ? -6.984 3.041 -3.697 1 92 88 SER A C 1
ATOM 660 O O . SER A 1 88 ? -6.016 2.77 -2.984 1 92 88 SER A O 1
ATOM 662 N N . LEU A 1 89 ? -7.113 4.121 -4.469 1 92.5 89 LEU A N 1
ATOM 663 C CA . LEU A 1 89 ? -6.082 5.152 -4.445 1 92.5 89 LEU A CA 1
ATOM 664 C C . LEU A 1 89 ? -6.359 6.172 -3.344 1 92.5 89 LEU A C 1
ATOM 666 O O . LEU A 1 89 ? -7.496 6.312 -2.893 1 92.5 89 LEU A O 1
ATOM 670 N N . PRO A 1 90 ? -5.207 6.824 -2.959 1 87.56 90 PRO A N 1
ATOM 671 C CA . PRO A 1 90 ? -5.445 7.953 -2.061 1 87.56 90 PRO A CA 1
ATOM 672 C C . PRO A 1 90 ? -6.371 9.008 -2.666 1 87.56 90 PRO A C 1
ATOM 674 O O . PRO A 1 90 ? -6.305 9.273 -3.869 1 87.56 90 PRO A O 1
ATOM 677 N N . VAL A 1 91 ? -7.16 9.578 -1.796 1 77.69 91 VAL A N 1
ATOM 678 C CA . VAL A 1 91 ? -8.258 10.445 -2.215 1 77.69 91 VAL A CA 1
ATOM 679 C C . VAL A 1 91 ? -7.703 11.625 -3.014 1 77.69 91 VAL A C 1
ATOM 681 O O . VAL A 1 91 ? -8.328 12.078 -3.977 1 77.69 91 VAL A O 1
ATOM 684 N N . GLU A 1 92 ? -6.625 12.117 -2.814 1 77.75 92 GLU A N 1
ATOM 685 C CA . GLU A 1 92 ? -6.145 13.344 -3.447 1 77.75 92 GLU A CA 1
ATOM 686 C C . GLU A 1 92 ? -5.375 13.039 -4.73 1 77.75 92 GLU A C 1
ATOM 688 O O . GLU A 1 92 ? -5.055 13.945 -5.5 1 77.75 92 GLU A O 1
ATOM 693 N N . TYR A 1 93 ? -5.227 11.758 -5.059 1 85.31 93 TYR A N 1
ATOM 694 C CA . TYR A 1 93 ? -4.352 11.492 -6.199 1 85.31 93 TYR A CA 1
ATOM 695 C C . TYR A 1 93 ? -5.129 11.562 -7.508 1 85.31 93 TYR A C 1
ATOM 697 O O . TYR A 1 93 ? -6.246 11.047 -7.602 1 85.31 93 TYR A O 1
ATOM 705 N N . ARG A 1 94 ? -4.434 12.227 -8.438 1 83 94 ARG A N 1
ATOM 706 C CA . ARG A 1 94 ? -4.914 12.312 -9.812 1 83 94 ARG A CA 1
ATOM 707 C C . ARG A 1 94 ? -3.77 12.133 -10.805 1 83 94 ARG A C 1
ATOM 709 O O . ARG A 1 94 ? -2.633 12.523 -10.523 1 83 94 ARG A O 1
ATOM 716 N N . GLY A 1 95 ? -4.129 11.453 -12 1 87.88 95 GLY A N 1
ATOM 717 C CA . GLY A 1 95 ? -3.105 11.289 -13.023 1 87.88 95 GLY A CA 1
ATOM 718 C C . GLY A 1 95 ? -2.928 9.852 -13.461 1 87.88 95 GLY A C 1
ATOM 719 O O . GLY A 1 95 ? -3.74 8.984 -13.117 1 87.88 95 GLY A O 1
ATOM 720 N N . PRO A 1 96 ? -1.946 9.68 -14.281 1 90.62 96 PRO A N 1
ATOM 721 C CA . PRO A 1 96 ? -1.703 8.32 -14.773 1 90.62 96 PRO A CA 1
ATOM 722 C C . PRO A 1 96 ? -1.174 7.387 -13.695 1 90.62 96 PRO A C 1
ATOM 724 O O . PRO A 1 96 ? -0.373 7.801 -12.852 1 90.62 96 PRO A O 1
ATOM 727 N N . VAL A 1 97 ? -1.682 6.164 -13.719 1 93.31 97 VAL A N 1
ATOM 728 C CA . VAL A 1 97 ? -1.275 5.129 -12.773 1 93.31 97 VAL A CA 1
ATOM 729 C C . VAL A 1 97 ? -0.892 3.859 -13.531 1 93.31 97 VAL A C 1
ATOM 731 O O . VAL A 1 97 ? -1.626 3.412 -14.414 1 93.31 97 VAL A O 1
ATOM 734 N N . THR A 1 98 ? 0.244 3.352 -13.219 1 95.06 98 THR A N 1
ATOM 735 C CA . THR A 1 98 ? 0.657 2.045 -13.719 1 95.06 98 THR A CA 1
ATOM 736 C C . THR A 1 98 ? 0.362 0.956 -12.695 1 95.06 98 THR A C 1
ATOM 738 O O . THR A 1 98 ? 0.584 1.147 -11.5 1 95.06 98 THR A O 1
ATOM 741 N N . VAL A 1 99 ? -0.144 -0.151 -13.18 1 97.44 99 VAL A N 1
ATOM 742 C CA . VAL A 1 99 ? -0.437 -1.294 -12.32 1 97.44 99 VAL A CA 1
ATOM 743 C C . VAL A 1 99 ? 0.561 -2.416 -12.602 1 97.44 99 VAL A C 1
ATOM 745 O O . VAL A 1 99 ? 0.722 -2.846 -13.742 1 97.44 99 VAL A O 1
ATOM 748 N N . SER A 1 100 ? 1.229 -2.842 -11.609 1 96.81 100 SER A N 1
ATOM 749 C CA . SER A 1 100 ? 2.117 -3.996 -11.688 1 96.81 100 SER A CA 1
ATOM 750 C C . SER A 1 100 ? 1.774 -5.031 -10.625 1 96.81 100 SER A C 1
ATOM 752 O O . SER A 1 100 ? 1.158 -4.703 -9.609 1 96.81 100 SER A O 1
ATOM 754 N N . ALA A 1 101 ? 2.127 -6.27 -10.93 1 98.31 101 ALA A N 1
ATOM 755 C CA . ALA A 1 101 ? 1.854 -7.336 -9.961 1 98.31 101 ALA A CA 1
ATOM 756 C C . ALA A 1 101 ? 2.855 -8.477 -10.109 1 98.31 101 ALA A C 1
ATOM 758 O O . ALA A 1 101 ? 3.428 -8.672 -11.188 1 98.31 101 ALA A O 1
ATOM 759 N N . TRP A 1 102 ? 3.037 -9.195 -9.016 1 98.31 102 TRP A N 1
ATOM 760 C CA . TRP A 1 102 ? 3.83 -10.422 -9.086 1 98.31 102 TRP A CA 1
ATOM 761 C C . TRP A 1 102 ? 3.369 -11.422 -8.031 1 98.31 102 TRP A C 1
ATOM 763 O O . TRP A 1 102 ? 2.756 -11.047 -7.031 1 98.31 102 TRP A O 1
ATOM 773 N N . LEU A 1 103 ? 3.561 -12.562 -8.352 1 98.62 103 LEU A N 1
ATOM 774 C CA . LEU A 1 103 ? 3.215 -13.703 -7.504 1 98.62 103 LEU A CA 1
ATOM 775 C C . LEU A 1 103 ? 4.469 -14.453 -7.062 1 98.62 103 LEU A C 1
ATOM 777 O O . LEU A 1 103 ? 5.211 -14.977 -7.898 1 98.62 103 LEU A O 1
ATOM 781 N N . ASN A 1 104 ? 4.711 -14.477 -5.805 1 98.06 104 ASN A N 1
ATOM 782 C CA . ASN A 1 104 ? 5.762 -15.305 -5.223 1 98.06 104 ASN A CA 1
ATOM 783 C C . ASN A 1 104 ? 5.242 -16.703 -4.863 1 98.06 104 ASN A C 1
ATOM 785 O O . ASN A 1 104 ? 4.41 -16.844 -3.969 1 98.06 104 ASN A O 1
ATOM 789 N N . VAL A 1 105 ? 5.785 -17.656 -5.477 1 98.5 105 VAL A N 1
ATOM 790 C CA . VAL A 1 105 ? 5.27 -19.016 -5.363 1 98.5 105 VAL A CA 1
ATOM 791 C C . VAL A 1 105 ? 5.984 -19.75 -4.23 1 98.5 105 VAL A C 1
ATOM 793 O O . VAL A 1 105 ? 7.133 -20.172 -4.387 1 98.5 105 VAL A O 1
ATOM 796 N N . GLY A 1 106 ? 5.348 -19.844 -3.146 1 97.19 106 GLY A N 1
ATOM 797 C CA . GLY A 1 106 ? 5.863 -20.594 -2.014 1 97.19 106 GLY A CA 1
ATOM 798 C C . GLY A 1 106 ? 6.789 -19.781 -1.127 1 97.19 106 GLY A C 1
ATOM 799 O O . GLY A 1 106 ? 7.57 -20.344 -0.356 1 97.19 106 GLY A O 1
ATOM 800 N N . TRP A 1 107 ? 6.836 -18.516 -1.357 1 93.94 107 TRP A N 1
ATOM 801 C CA . TRP A 1 107 ? 7.652 -17.656 -0.5 1 93.94 107 TRP A CA 1
ATOM 802 C C . TRP A 1 107 ? 7.121 -16.234 -0.487 1 93.94 107 TRP A C 1
ATOM 804 O O . TRP A 1 107 ? 6.215 -15.898 -1.254 1 93.94 107 TRP A O 1
ATOM 814 N N . GLN A 1 108 ? 7.57 -15.422 0.438 1 91.31 108 GLN A N 1
ATOM 815 C CA . GLN A 1 108 ? 7.141 -14.031 0.577 1 91.31 108 GLN A CA 1
ATOM 816 C C . GLN A 1 108 ? 8.289 -13.07 0.271 1 91.31 108 GLN A C 1
ATOM 818 O O . GLN A 1 108 ? 9.375 -13.195 0.833 1 91.31 108 GLN A O 1
ATOM 823 N N . SER A 1 109 ? 7.988 -12.07 -0.578 1 91.56 109 SER A N 1
ATOM 824 C CA . SER A 1 109 ? 9.031 -11.141 -1.007 1 91.56 109 SER A CA 1
ATOM 825 C C . SER A 1 109 ? 9.344 -10.125 0.084 1 91.56 109 SER A C 1
ATOM 827 O O . SER A 1 109 ? 8.508 -9.852 0.948 1 91.56 109 SER A O 1
ATOM 829 N N . THR A 1 110 ? 10.547 -9.664 0.045 1 86.88 110 THR A N 1
ATOM 830 C CA . THR A 1 110 ? 11.023 -8.555 0.874 1 86.88 110 THR A CA 1
ATOM 831 C C . THR A 1 110 ? 11.477 -7.387 0.006 1 86.88 110 THR A C 1
ATOM 833 O O . THR A 1 110 ? 11.469 -7.48 -1.223 1 86.88 110 THR A O 1
ATOM 836 N N . SER A 1 111 ? 11.758 -6.305 0.737 1 80.12 111 SER A N 1
ATOM 837 C CA . SER A 1 111 ? 12.227 -5.133 0.001 1 80.12 111 SER A CA 1
ATOM 838 C C . SER A 1 111 ? 13.5 -5.441 -0.779 1 80.12 111 SER A C 1
ATOM 840 O O . SER A 1 111 ? 13.742 -4.852 -1.834 1 80.12 111 SER A O 1
ATOM 842 N N . SER A 1 112 ? 14.281 -6.379 -0.277 1 82.75 112 SER A N 1
ATOM 843 C CA . SER A 1 112 ? 15.578 -6.668 -0.879 1 82.75 112 SER A CA 1
ATOM 844 C C . SER A 1 112 ? 15.484 -7.848 -1.841 1 82.75 112 SER A C 1
ATOM 846 O O . SER A 1 112 ? 16.391 -8.055 -2.656 1 82.75 112 SER A O 1
ATOM 848 N N . ASN A 1 113 ? 14.531 -8.672 -1.791 1 89.75 113 ASN A N 1
ATOM 849 C CA . ASN A 1 113 ? 14.32 -9.859 -2.615 1 89.75 113 ASN A CA 1
ATOM 850 C C . ASN A 1 113 ? 12.891 -9.93 -3.137 1 89.75 113 ASN A C 1
ATOM 852 O O . ASN A 1 113 ? 12.008 -10.484 -2.473 1 89.75 113 ASN A O 1
ATOM 856 N N . ARG A 1 114 ? 12.703 -9.484 -4.426 1 91.44 114 ARG A N 1
ATOM 857 C CA . ARG A 1 114 ? 11.352 -9.289 -4.938 1 91.44 114 ARG A CA 1
ATOM 858 C C . ARG A 1 114 ? 10.883 -10.492 -5.742 1 91.44 114 ARG A C 1
ATOM 860 O O . ARG A 1 114 ? 9.703 -10.844 -5.727 1 91.44 114 ARG A O 1
ATOM 867 N N . ILE A 1 115 ? 11.852 -11.18 -6.449 1 96.12 115 ILE A N 1
ATOM 868 C CA . ILE A 1 115 ? 11.43 -12.18 -7.43 1 96.12 115 ILE A CA 1
ATOM 869 C C . ILE A 1 115 ? 12.484 -13.273 -7.535 1 96.12 115 ILE A C 1
ATOM 871 O O . ILE A 1 115 ? 13.68 -13.016 -7.387 1 96.12 115 ILE A O 1
ATOM 875 N N . ARG A 1 116 ? 11.969 -14.484 -7.734 1 97.38 116 ARG A N 1
ATOM 876 C CA . ARG A 1 116 ? 12.805 -15.648 -7.992 1 97.38 116 ARG A CA 1
ATOM 877 C C . ARG A 1 116 ? 12.289 -16.438 -9.188 1 97.38 116 ARG A C 1
ATOM 879 O O . ARG A 1 116 ? 11.148 -16.266 -9.609 1 97.38 116 ARG A O 1
ATOM 886 N N . ARG A 1 117 ? 13.258 -17.281 -9.734 1 97.31 117 ARG A N 1
ATOM 887 C CA . ARG A 1 117 ? 12.805 -18.188 -10.789 1 97.31 117 ARG A CA 1
ATOM 888 C C . ARG A 1 117 ? 11.617 -19.016 -10.328 1 97.31 117 ARG A C 1
ATOM 890 O O . ARG A 1 117 ? 11.602 -19.531 -9.203 1 97.31 117 ARG A O 1
ATOM 897 N N . GLY A 1 118 ? 10.625 -19.094 -11.242 1 97.81 118 GLY A N 1
ATOM 898 C CA . GLY A 1 118 ? 9.43 -19.844 -10.914 1 97.81 118 GLY A CA 1
ATOM 899 C C . GLY A 1 118 ? 8.273 -18.969 -10.477 1 97.81 118 GLY A C 1
ATOM 900 O O . GLY A 1 118 ? 7.117 -19.391 -10.484 1 97.81 118 GLY A O 1
ATOM 901 N N . ASP A 1 119 ? 8.625 -17.719 -10.117 1 98.62 119 ASP A N 1
ATOM 902 C CA . ASP A 1 119 ? 7.59 -16.75 -9.781 1 98.62 119 ASP A CA 1
ATOM 903 C C . ASP A 1 119 ? 6.934 -16.203 -11.047 1 98.62 119 ASP A C 1
ATOM 905 O O . ASP A 1 119 ? 7.266 -16.609 -12.156 1 98.62 119 ASP A O 1
ATOM 909 N N . TYR A 1 120 ? 5.902 -15.375 -10.859 1 98.75 120 TYR A N 1
ATOM 910 C CA . TYR A 1 120 ? 5.191 -14.742 -11.969 1 98.75 120 TYR A CA 1
ATOM 911 C C . TYR A 1 120 ? 5.195 -13.227 -11.82 1 98.75 120 TYR A C 1
ATOM 913 O O . TYR A 1 120 ? 5.176 -12.703 -10.703 1 98.75 120 TYR A O 1
ATOM 921 N N . LEU A 1 121 ? 5.188 -12.516 -12.938 1 98.5 121 LEU A N 1
ATOM 922 C CA . LEU A 1 121 ? 5.109 -11.062 -12.852 1 98.5 121 LEU A CA 1
ATOM 923 C C . LEU A 1 121 ? 4.512 -10.477 -14.133 1 98.5 121 LEU A C 1
ATOM 925 O O . LEU A 1 121 ? 4.492 -11.141 -15.172 1 98.5 121 LEU A O 1
ATOM 929 N N . THR A 1 122 ? 3.965 -9.281 -14.047 1 98.19 122 THR A N 1
ATOM 930 C CA . THR A 1 122 ? 3.518 -8.555 -15.227 1 98.19 122 THR A CA 1
ATOM 931 C C . THR A 1 122 ? 4.703 -8.156 -16.094 1 98.19 122 THR A C 1
ATOM 933 O O . THR A 1 122 ? 5.727 -7.695 -15.594 1 98.19 122 THR A O 1
ATOM 936 N N . THR A 1 123 ? 4.574 -8.398 -17.359 1 94.38 123 THR A N 1
ATOM 937 C CA . THR A 1 123 ? 5.648 -8.023 -18.281 1 94.38 123 THR A CA 1
ATOM 938 C C . THR A 1 123 ? 5.16 -6.992 -19.281 1 94.38 123 THR A C 1
ATOM 940 O O . THR A 1 123 ? 5.961 -6.383 -20 1 94.38 123 THR A O 1
ATOM 943 N N . SER A 1 124 ? 3.895 -6.719 -19.391 1 93.62 124 SER A N 1
ATOM 944 C CA . SER A 1 124 ? 3.299 -5.688 -20.234 1 93.62 124 SER A CA 1
ATOM 945 C C . SER A 1 124 ? 2.902 -4.465 -19.422 1 93.62 124 SER A C 1
ATOM 947 O O . SER A 1 124 ? 2.969 -4.484 -18.188 1 93.62 124 SER A O 1
ATOM 949 N N . HIS A 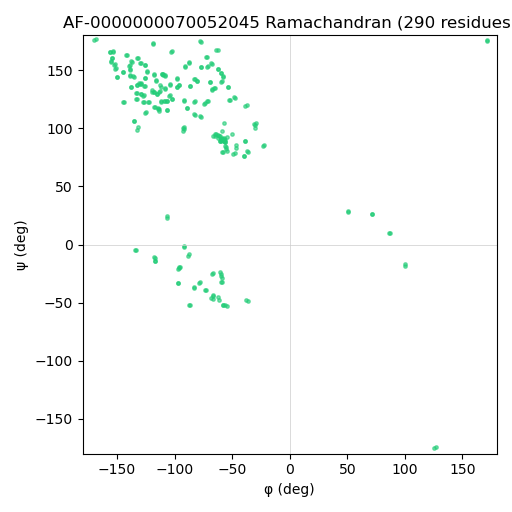1 125 ? 2.615 -3.377 -20.141 1 93.31 125 HIS A N 1
ATOM 950 C CA . HIS A 1 125 ? 2.16 -2.172 -19.453 1 93.31 125 HIS A CA 1
ATOM 951 C C . HIS A 1 125 ? 0.662 -2.229 -19.172 1 93.31 125 HIS A C 1
ATOM 953 O O . HIS A 1 125 ? -0.135 -2.473 -20.078 1 93.31 125 HIS A O 1
ATOM 959 N N . TYR A 1 126 ? 0.292 -2.109 -17.969 1 97.19 126 TYR A N 1
ATOM 960 C CA . TYR A 1 126 ? -1.079 -1.972 -17.484 1 97.19 126 TYR A CA 1
ATOM 961 C C . TYR A 1 126 ? -1.266 -0.659 -16.734 1 97.19 126 TYR A C 1
ATOM 963 O O . TYR A 1 126 ? -0.44 -0.294 -15.898 1 97.19 126 TYR A O 1
ATOM 971 N N . GLY A 1 127 ? -2.305 0.048 -17.031 1 95.19 127 GLY A N 1
ATOM 972 C CA . GLY A 1 127 ? -2.504 1.307 -16.344 1 95.19 127 GLY A CA 1
ATOM 973 C C . GLY A 1 127 ? -3.867 1.923 -16.594 1 95.19 127 GLY A C 1
ATOM 974 O O . GLY A 1 127 ? -4.715 1.317 -17.25 1 95.19 127 GLY A O 1
ATOM 975 N N . PHE A 1 128 ? -4.141 3.037 -15.93 1 94.06 128 PHE A N 1
ATOM 976 C CA . PHE A 1 128 ? -5.336 3.857 -16.062 1 94.06 128 PHE A CA 1
ATOM 977 C C . PHE A 1 128 ? -5.066 5.289 -15.625 1 94.06 128 PHE A C 1
ATOM 979 O O . PHE A 1 128 ? -3.99 5.59 -15.102 1 94.06 128 PHE A O 1
ATOM 986 N N . THR A 1 129 ? -5.977 6.141 -15.977 1 91.06 129 THR A N 1
ATOM 987 C CA . THR A 1 129 ? -5.863 7.516 -15.508 1 91.06 129 THR A CA 1
ATOM 988 C C . THR A 1 129 ? -6.898 7.805 -14.422 1 91.06 129 THR A C 1
ATOM 990 O O . THR A 1 129 ? -8.102 7.699 -14.656 1 91.06 129 THR A O 1
ATOM 993 N N . ALA A 1 130 ? -6.348 8.094 -13.219 1 89.81 130 ALA A N 1
ATOM 994 C CA . ALA A 1 130 ? -7.234 8.453 -12.117 1 89.81 130 ALA A CA 1
ATOM 995 C C . ALA A 1 130 ? -7.832 9.844 -12.328 1 89.81 130 ALA A C 1
ATOM 997 O O . ALA A 1 130 ? -7.105 10.805 -12.562 1 89.81 130 ALA A O 1
ATOM 998 N N . SER A 1 131 ? -9.156 9.914 -12.32 1 83.75 131 SER A N 1
ATOM 999 C CA . SER A 1 131 ? -9.852 11.18 -12.5 1 83.75 131 SER A CA 1
ATOM 1000 C C . SER A 1 131 ? -11.047 11.289 -11.555 1 83.75 131 SER A C 1
ATOM 1002 O O . SER A 1 131 ? -11.586 10.273 -11.102 1 83.75 131 SER A O 1
ATOM 1004 N N . PRO A 1 132 ? -11.336 12.523 -11.219 1 75.81 132 PRO A N 1
ATOM 1005 C CA . PRO A 1 132 ? -12.469 12.719 -10.32 1 75.81 132 PRO A CA 1
ATOM 1006 C C . PRO A 1 132 ? -13.789 12.211 -10.906 1 75.81 132 PRO A C 1
ATOM 1008 O O . PRO A 1 132 ? -14.719 11.891 -10.172 1 75.81 132 PRO A O 1
ATOM 1011 N N . GLU A 1 133 ? -13.836 12.141 -12.164 1 76 133 GLU A N 1
ATOM 1012 C CA . GLU A 1 133 ? -15.078 11.758 -12.836 1 76 133 GLU A CA 1
ATOM 1013 C C . GLU A 1 133 ? -15.289 10.242 -12.781 1 76 133 GLU A C 1
ATOM 1015 O O . GLU A 1 133 ? -16.438 9.773 -12.742 1 76 133 GLU A O 1
ATOM 1020 N N . GLU A 1 134 ? -14.234 9.578 -12.812 1 69.81 134 GLU A N 1
ATOM 1021 C CA . GLU A 1 134 ? -14.312 8.117 -12.812 1 69.81 134 GLU A CA 1
ATOM 1022 C C . GLU A 1 134 ? -13.734 7.535 -11.523 1 69.81 134 GLU A C 1
ATOM 1024 O O . GLU A 1 134 ? -12.531 7.641 -11.273 1 69.81 134 GLU A O 1
ATOM 1029 N N . SER A 1 135 ? -14.586 6.875 -10.766 1 79.94 135 SER A N 1
ATOM 1030 C CA . SER A 1 135 ? -14.156 6.41 -9.445 1 79.94 135 SER A CA 1
ATOM 1031 C C . SER A 1 135 ? -13.703 4.957 -9.492 1 79.94 135 SER A C 1
ATOM 1033 O O . SER A 1 135 ? -12.938 4.512 -8.633 1 79.94 135 SER A O 1
ATOM 1035 N N . GLY A 1 136 ? -14.109 4.254 -10.477 1 91.19 136 GLY A N 1
ATOM 1036 C CA . GLY A 1 136 ? -13.742 2.848 -10.539 1 91.19 136 GLY A CA 1
ATOM 1037 C C . GLY A 1 136 ? -13.211 2.428 -11.898 1 91.19 136 GLY A C 1
ATOM 1038 O O . GLY A 1 136 ? -13.867 2.65 -12.922 1 91.19 136 GLY A O 1
ATOM 1039 N N . HIS A 1 137 ? -12.016 1.839 -11.969 1 94.75 137 HIS A N 1
ATOM 1040 C CA . HIS A 1 137 ? -11.391 1.353 -13.195 1 94.75 137 HIS A CA 1
ATOM 1041 C C . HIS A 1 137 ? -11.219 -0.162 -13.156 1 94.75 137 HIS A C 1
ATOM 1043 O O . HIS A 1 137 ? -10.922 -0.734 -12.109 1 94.75 137 HIS A O 1
ATOM 1049 N N . ARG A 1 138 ? -11.461 -0.753 -14.328 1 96.5 138 ARG A N 1
ATOM 1050 C CA . ARG A 1 138 ? -11.195 -2.184 -14.438 1 96.5 138 ARG A CA 1
ATOM 1051 C C . ARG A 1 138 ? -9.938 -2.439 -15.266 1 96.5 138 ARG A C 1
ATOM 1053 O O . ARG A 1 138 ? -9.836 -1.981 -16.406 1 96.5 138 ARG A O 1
ATOM 1060 N N . VAL A 1 139 ? -8.984 -3.121 -14.727 1 97.94 139 VAL A N 1
ATOM 1061 C CA . VAL A 1 139 ? -7.746 -3.496 -15.398 1 97.94 139 VAL A CA 1
ATOM 1062 C C . VAL A 1 139 ? -7.426 -4.961 -15.117 1 97.94 139 VAL A C 1
ATOM 1064 O O . VAL A 1 139 ? -6.969 -5.301 -14.023 1 97.94 139 VAL A O 1
ATOM 1067 N N . ASP A 1 140 ? -7.609 -5.828 -16.109 1 98.44 140 ASP A N 1
ATOM 1068 C CA . ASP A 1 140 ? -7.25 -7.234 -15.969 1 98.44 140 ASP A CA 1
ATOM 1069 C C . ASP A 1 140 ? -5.762 -7.453 -16.25 1 98.44 140 ASP A C 1
ATOM 1071 O O . ASP A 1 140 ? -5.203 -6.848 -17.156 1 98.44 140 ASP A O 1
ATOM 1075 N N . LEU A 1 141 ? -5.18 -8.359 -15.477 1 98.62 141 LEU A N 1
ATOM 1076 C CA . LEU A 1 141 ? -3.734 -8.555 -15.57 1 98.62 141 LEU A CA 1
ATOM 1077 C C . LEU A 1 141 ? -3.404 -9.969 -16.031 1 98.62 141 LEU A C 1
ATOM 1079 O O . LEU A 1 141 ? -4.109 -10.922 -15.688 1 98.62 141 LEU A O 1
ATOM 1083 N N . LEU A 1 142 ? -2.322 -10.016 -16.766 1 98.62 142 LEU A N 1
ATOM 1084 C CA . LEU A 1 142 ? -1.692 -11.289 -17.094 1 98.62 142 LEU A CA 1
ATOM 1085 C C . LEU A 1 142 ? -0.28 -11.367 -16.531 1 98.62 142 LEU A C 1
ATOM 1087 O O . LEU A 1 142 ? 0.556 -10.5 -16.812 1 98.62 142 LEU A O 1
ATOM 1091 N N . LEU A 1 143 ? -0.1 -12.352 -15.648 1 98.62 143 LEU A N 1
ATOM 1092 C CA . LEU A 1 143 ? 1.237 -12.602 -15.125 1 98.62 143 LEU A CA 1
ATOM 1093 C C . LEU A 1 143 ? 1.915 -13.742 -15.875 1 98.62 143 LEU A C 1
ATOM 1095 O O . LEU A 1 143 ? 1.301 -14.781 -16.109 1 98.62 143 LEU A O 1
ATOM 1099 N N . LYS A 1 144 ? 3.174 -13.492 -16.203 1 98.56 144 LYS A N 1
ATOM 1100 C CA . LYS A 1 144 ? 3.947 -14.516 -16.922 1 98.56 144 LYS A CA 1
ATOM 1101 C C . LYS A 1 144 ? 5.039 -15.094 -16.016 1 98.56 144 LYS A C 1
ATOM 1103 O O . LYS A 1 144 ? 5.656 -14.367 -15.234 1 98.56 144 LYS A O 1
ATOM 1108 N N . ARG A 1 145 ? 5.328 -16.297 -16.188 1 98.25 145 ARG A N 1
ATOM 1109 C CA . ARG A 1 145 ? 6.316 -16.984 -15.352 1 98.25 145 ARG A CA 1
ATOM 1110 C C . ARG A 1 145 ? 7.707 -16.391 -15.57 1 98.25 145 ARG A C 1
ATOM 1112 O O . ARG A 1 145 ? 8.109 -16.141 -16.703 1 98.25 145 ARG A O 1
ATOM 1119 N N . TYR A 1 146 ? 8.359 -16.172 -14.477 1 97.12 146 TYR A N 1
ATOM 1120 C CA . TYR A 1 146 ? 9.742 -15.711 -14.5 1 97.12 146 TYR A CA 1
ATOM 1121 C C . TYR A 1 146 ? 10.711 -16.875 -14.695 1 97.12 146 TYR A C 1
ATOM 1123 O O . TYR A 1 146 ? 10.758 -17.781 -13.867 1 97.12 146 TYR A O 1
ATOM 1131 N N . VAL A 1 147 ? 11.367 -16.969 -15.805 1 90.88 147 VAL A N 1
ATOM 1132 C CA . VAL A 1 147 ? 12.258 -18.078 -16.141 1 90.88 147 VAL A CA 1
ATOM 1133 C C . VAL A 1 147 ? 13.711 -17.625 -16.031 1 90.88 147 VAL A C 1
ATOM 1135 O O . VAL A 1 147 ? 14.023 -16.453 -16.219 1 90.88 147 VAL A O 1
ATOM 1138 N N . MET B 1 1 ? -70.812 -31.969 40.438 1 31.08 1 MET B N 1
ATOM 1139 C CA . MET B 1 1 ? -69.562 -32.344 39.875 1 31.08 1 MET B CA 1
ATOM 1140 C C . MET B 1 1 ? -69.25 -31.562 38.594 1 31.08 1 MET B C 1
ATOM 1142 O O . MET B 1 1 ? -69.5 -32.094 37.5 1 31.08 1 MET B O 1
ATOM 1146 N N . LYS B 1 2 ? -69.562 -30.188 38.562 1 40.06 2 LYS B N 1
ATOM 1147 C CA . LYS B 1 2 ? -69.312 -29.312 37.406 1 40.06 2 LYS B CA 1
ATOM 1148 C C . LYS B 1 2 ? -67.812 -29.344 37.031 1 40.06 2 LYS B C 1
ATOM 1150 O O . LYS B 1 2 ? -66.938 -29.25 37.906 1 40.06 2 LYS B O 1
ATOM 1155 N N . ALA B 1 3 ? -67.438 -30.062 35.906 1 39.12 3 ALA B N 1
ATOM 1156 C CA . ALA B 1 3 ? -66.188 -30.188 35.219 1 39.12 3 ALA B CA 1
ATOM 1157 C C . ALA B 1 3 ? -65.688 -28.828 34.75 1 39.12 3 ALA B C 1
ATOM 1159 O O . ALA B 1 3 ? -66.375 -28.125 33.969 1 39.12 3 ALA B O 1
ATOM 1160 N N . TYR B 1 4 ? -65.062 -28 35.688 1 45.28 4 TYR B N 1
ATOM 1161 C CA . TYR B 1 4 ? -64.375 -26.781 35.281 1 45.28 4 TYR B CA 1
ATOM 1162 C C . TYR B 1 4 ? -63.281 -27.109 34.25 1 45.28 4 TYR B C 1
ATOM 1164 O O . TYR B 1 4 ? -62.406 -27.938 34.531 1 45.28 4 TYR B O 1
ATOM 1172 N N . ALA B 1 5 ? -63.562 -27.125 32.906 1 45.66 5 ALA B N 1
ATOM 1173 C CA . ALA B 1 5 ? -62.625 -27.219 31.812 1 45.66 5 ALA B CA 1
ATOM 1174 C C . ALA B 1 5 ? -61.562 -26.125 31.891 1 45.66 5 ALA B C 1
ATOM 1176 O O . ALA B 1 5 ? -61.906 -24.938 31.812 1 45.66 5 ALA B O 1
ATOM 1177 N N . TYR B 1 6 ? -60.5 -26.312 32.75 1 44.84 6 TYR B N 1
ATOM 1178 C CA . TYR B 1 6 ? -59.344 -25.438 32.781 1 44.84 6 TYR B CA 1
ATOM 1179 C C . TYR B 1 6 ? -58.688 -25.375 31.391 1 44.84 6 TYR B C 1
ATOM 1181 O O . TYR B 1 6 ? -58.344 -26.406 30.812 1 44.84 6 TYR B O 1
ATOM 1189 N N . ALA B 1 7 ? -59.062 -24.391 30.469 1 48.5 7 ALA B N 1
ATOM 1190 C CA . ALA B 1 7 ? -58.375 -24.078 29.219 1 48.5 7 ALA B CA 1
ATOM 1191 C C . ALA B 1 7 ? -56.906 -23.781 29.469 1 48.5 7 ALA B C 1
ATOM 1193 O O . ALA B 1 7 ? -56.562 -22.844 30.203 1 48.5 7 ALA B O 1
ATOM 1194 N N . LEU B 1 8 ? -56.062 -24.828 29.359 1 50.16 8 LEU B N 1
ATOM 1195 C CA . LEU B 1 8 ? -54.594 -24.703 29.359 1 50.16 8 LEU B CA 1
ATOM 1196 C C . LEU B 1 8 ? -54.125 -23.828 28.203 1 50.16 8 LEU B C 1
ATOM 1198 O O . LEU B 1 8 ? -54.344 -24.172 27.031 1 50.16 8 LEU B O 1
ATOM 1202 N N . LEU B 1 9 ? -54.031 -22.5 28.391 1 50.97 9 LEU B N 1
ATOM 1203 C CA . LEU B 1 9 ? -53.375 -21.594 27.469 1 50.97 9 LEU B CA 1
ATOM 1204 C C . LEU B 1 9 ? -51.906 -21.969 27.297 1 50.97 9 LEU B C 1
ATOM 1206 O O . LEU B 1 9 ? -51.125 -21.906 28.25 1 50.97 9 LEU B O 1
ATOM 1210 N N . PHE B 1 10 ? -5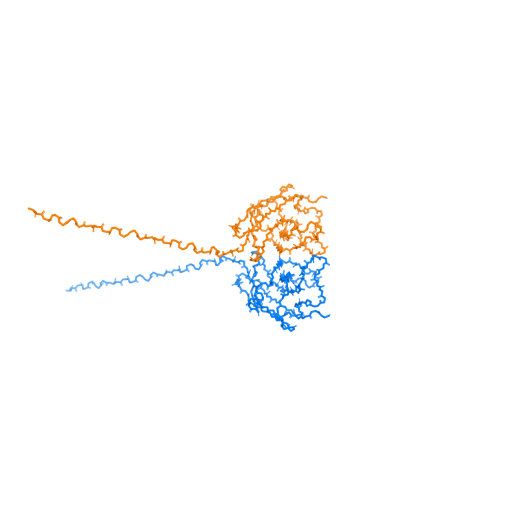1.625 -22.859 26.297 1 54.66 10 PHE B N 1
ATOM 1211 C CA . PHE B 1 10 ? -50.25 -23.156 25.906 1 54.66 10 PHE B CA 1
ATOM 1212 C C . PHE B 1 10 ? -49.594 -21.906 25.312 1 54.66 10 PHE B C 1
ATOM 1214 O O . PHE B 1 10 ? -50.031 -21.375 24.297 1 54.66 10 PHE B O 1
ATOM 1221 N N . LEU B 1 11 ? -48.844 -21.109 26.156 1 54.19 11 LEU B N 1
ATOM 1222 C CA . LEU B 1 11 ? -47.969 -20.047 25.688 1 54.19 11 LEU B CA 1
ATOM 1223 C C . LEU B 1 11 ? -46.781 -20.625 24.906 1 54.19 11 LEU B C 1
ATOM 1225 O O . LEU B 1 11 ? -45.969 -21.359 25.453 1 54.19 11 LEU B O 1
ATOM 1229 N N . ALA B 1 12 ? -46.906 -20.719 23.594 1 53.94 12 ALA B N 1
ATOM 1230 C CA . ALA B 1 12 ? -45.812 -21.078 22.688 1 53.94 12 ALA B CA 1
ATOM 1231 C C . ALA B 1 12 ? -44.688 -20.062 22.766 1 53.94 12 ALA B C 1
ATOM 1233 O O . ALA B 1 12 ? -44.875 -18.875 22.516 1 53.94 12 ALA B O 1
ATOM 1234 N N . VAL B 1 13 ? -43.625 -20.297 23.641 1 55.97 13 VAL B N 1
ATOM 1235 C CA . VAL B 1 13 ? -42.375 -19.531 23.641 1 55.97 13 VAL B CA 1
ATOM 1236 C C . VAL B 1 13 ? -41.688 -19.688 22.281 1 55.97 13 VAL B C 1
ATOM 1238 O O . VAL B 1 13 ? -41.281 -20.797 21.922 1 55.97 13 VAL B O 1
ATOM 1241 N N . SER B 1 14 ? -41.875 -18.844 21.312 1 55.22 14 SER B N 1
ATOM 1242 C CA . SER B 1 14 ? -41.094 -18.781 20.094 1 55.22 14 SER B CA 1
ATOM 1243 C C . SER B 1 14 ? -39.625 -18.547 20.406 1 55.22 14 SER B C 1
ATOM 1245 O O . SER B 1 14 ? -39.25 -17.531 21.016 1 55.22 14 SER B O 1
ATOM 1247 N N . VAL B 1 15 ? -38.812 -19.641 20.562 1 54.06 15 VAL B N 1
ATOM 1248 C CA . VAL B 1 15 ? -37.375 -19.547 20.609 1 54.06 15 VAL B CA 1
ATOM 1249 C C . VAL B 1 15 ? -36.844 -18.844 19.359 1 54.06 15 VAL B C 1
ATOM 1251 O O . VAL B 1 15 ? -36.906 -19.406 18.25 1 54.06 15 VAL B O 1
ATOM 1254 N N . PHE B 1 16 ? -36.812 -17.484 19.328 1 50.28 16 PHE B N 1
ATOM 1255 C CA . PHE B 1 16 ? -36.031 -16.812 18.297 1 50.28 16 PHE B CA 1
ATOM 1256 C C . PHE B 1 16 ? -34.594 -17.266 18.344 1 50.28 16 PHE B C 1
ATOM 1258 O O . PHE B 1 16 ? -33.875 -16.953 19.297 1 50.28 16 PHE B O 1
ATOM 1265 N N . THR B 1 17 ? -34.25 -18.328 17.656 1 48.69 17 THR B N 1
ATOM 1266 C CA . THR B 1 17 ? -32.812 -18.594 17.422 1 48.69 17 THR B CA 1
ATOM 1267 C C . THR B 1 17 ? -32.188 -17.453 16.641 1 48.69 17 THR B C 1
ATOM 1269 O O . THR B 1 17 ? -32.531 -17.219 15.477 1 48.69 17 THR B O 1
ATOM 1272 N N . ALA B 1 18 ? -31.672 -16.422 17.328 1 45.16 18 ALA B N 1
ATOM 1273 C CA . ALA B 1 18 ? -30.719 -15.547 16.672 1 45.16 18 ALA B CA 1
ATOM 1274 C C . ALA B 1 18 ? -29.625 -16.344 15.984 1 45.16 18 ALA B C 1
ATOM 1276 O O . ALA B 1 18 ? -28.766 -16.938 16.656 1 45.16 18 ALA B O 1
ATOM 1277 N N . THR B 1 19 ? -29.906 -16.891 14.867 1 43.44 19 THR B N 1
ATOM 1278 C CA . THR B 1 19 ? -28.75 -17.359 14.102 1 43.44 19 THR B CA 1
ATOM 1279 C C . THR B 1 19 ? -27.656 -16.297 14.047 1 43.44 19 THR B C 1
ATOM 1281 O O . THR B 1 19 ? -27.906 -15.188 13.578 1 43.44 19 THR B O 1
ATOM 1284 N N . CYS B 1 20 ? -26.828 -16.234 15.086 1 40.5 20 CYS B N 1
ATOM 1285 C CA . CYS B 1 20 ? -25.594 -15.477 14.922 1 40.5 20 CYS B CA 1
ATOM 1286 C C . CYS B 1 20 ? -24.984 -15.703 13.539 1 40.5 20 CYS B C 1
ATOM 1288 O O . CYS B 1 20 ? -24.625 -16.828 13.195 1 40.5 20 CYS B O 1
ATOM 1290 N N . LEU B 1 21 ? -25.484 -15.125 12.492 1 39.66 21 LEU B N 1
ATOM 1291 C CA . LEU B 1 21 ? -24.719 -15.047 11.25 1 39.66 21 LEU B CA 1
ATOM 1292 C C . LEU B 1 21 ? -23.219 -14.992 11.547 1 39.66 21 LEU B C 1
ATOM 1294 O O . LEU B 1 21 ? -22.781 -14.289 12.461 1 39.66 21 LEU B O 1
ATOM 1298 N N . SER B 1 22 ? -22.453 -16.078 11.438 1 42.75 22 SER B N 1
ATOM 1299 C CA . SER B 1 22 ? -21 -16.109 11.516 1 42.75 22 SER B CA 1
ATOM 1300 C C . SER B 1 22 ? -20.391 -14.805 11 1 42.75 22 SER B C 1
ATOM 1302 O O . SER B 1 22 ? -20.75 -14.336 9.914 1 42.75 22 SER B O 1
ATOM 1304 N N . PRO B 1 23 ? -19.969 -13.969 11.875 1 43.03 23 PRO B N 1
ATOM 1305 C CA . PRO B 1 23 ? -19.391 -12.695 11.438 1 43.03 23 PRO B CA 1
ATOM 1306 C C . PRO B 1 23 ? -18.531 -12.852 10.188 1 43.03 23 PRO B C 1
ATOM 1308 O O . PRO B 1 23 ? -17.812 -13.836 10.047 1 43.03 23 PRO B O 1
ATOM 1311 N N . VAL B 1 24 ? -18.938 -12.773 8.992 1 47.59 24 VAL B N 1
ATOM 1312 C CA . VAL B 1 24 ? -18.109 -12.648 7.801 1 47.59 24 VAL B CA 1
ATOM 1313 C C . VAL B 1 24 ? -16.75 -12.047 8.172 1 47.59 24 VAL B C 1
ATOM 1315 O O . VAL B 1 24 ? -16.688 -10.953 8.742 1 47.59 24 VAL B O 1
ATOM 1318 N N . LEU B 1 25 ? -15.836 -12.969 8.609 1 56.09 25 LEU B N 1
ATOM 1319 C CA . LEU B 1 25 ? -14.477 -12.625 9.008 1 56.09 25 LEU B CA 1
ATOM 1320 C C . LEU B 1 25 ? -13.922 -11.516 8.117 1 56.09 25 LEU B C 1
ATOM 1322 O O . LEU B 1 25 ? -13.812 -11.688 6.902 1 56.09 25 LEU B O 1
ATOM 1326 N N . GLY B 1 26 ? -14.266 -10.266 8.367 1 67 26 GLY B N 1
ATOM 1327 C CA . GLY B 1 26 ? -13.922 -9.117 7.547 1 67 26 GLY B CA 1
ATOM 1328 C C . GLY B 1 26 ? -12.453 -8.734 7.645 1 67 26 GLY B C 1
ATOM 1329 O O . GLY B 1 26 ? -11.727 -9.258 8.484 1 67 26 GLY B O 1
ATOM 1330 N N . ALA B 1 27 ? -11.867 -8.117 6.617 1 82.19 27 ALA B N 1
ATOM 1331 C CA . ALA B 1 27 ? -10.508 -7.57 6.594 1 82.19 27 ALA B CA 1
ATOM 1332 C C . ALA B 1 27 ? -10.273 -6.637 7.777 1 82.19 27 ALA B C 1
ATOM 1334 O O . ALA B 1 27 ? -11.133 -5.816 8.109 1 82.19 27 ALA B O 1
ATOM 1335 N N . ALA B 1 28 ? -9.227 -6.898 8.586 1 89.62 28 ALA B N 1
ATOM 1336 C CA . ALA B 1 28 ? -8.836 -5.969 9.648 1 89.62 28 ALA B CA 1
ATOM 1337 C C . ALA B 1 28 ? -8.406 -4.625 9.062 1 89.62 28 ALA B C 1
ATOM 1339 O O . ALA B 1 28 ? -8.008 -4.547 7.895 1 89.62 28 ALA B O 1
ATOM 1340 N N . SER B 1 29 ? -8.594 -3.574 9.805 1 93.31 29 SER B N 1
ATOM 1341 C CA . SER B 1 29 ? -8.164 -2.238 9.406 1 93.31 29 SER B CA 1
ATOM 1342 C C . SER B 1 29 ? -7.527 -1.49 10.57 1 93.31 29 SER B C 1
ATOM 1344 O O . SER B 1 29 ? -7.719 -1.856 11.734 1 93.31 29 SER B O 1
ATOM 1346 N N . VAL B 1 30 ? -6.719 -0.517 10.258 1 95.81 30 VAL B N 1
ATOM 1347 C CA . VAL B 1 30 ? -6.109 0.357 11.25 1 95.81 30 VAL B CA 1
ATOM 1348 C C . VAL B 1 30 ? -6.34 1.817 10.867 1 95.81 30 VAL B C 1
ATOM 1350 O O . VAL B 1 30 ? -6.309 2.168 9.688 1 95.81 30 VAL B O 1
ATOM 1353 N N . SER B 1 31 ? -6.656 2.635 11.836 1 96.88 31 SER B N 1
ATOM 1354 C CA . SER B 1 31 ? -6.836 4.074 11.656 1 96.88 31 SER B CA 1
ATOM 1355 C C . SER B 1 31 ? -6.281 4.852 12.844 1 96.88 31 SER B C 1
ATOM 1357 O O . SER B 1 31 ? -5.996 4.27 13.891 1 96.88 31 SER B O 1
ATOM 1359 N N . GLY B 1 32 ? -6.055 6.18 12.648 1 98.06 32 GLY B N 1
ATOM 1360 C CA . GLY B 1 32 ? -5.586 7.02 13.734 1 98.06 32 GLY B CA 1
ATOM 1361 C C . GLY B 1 32 ? -5.188 8.414 13.289 1 98.06 32 GLY B C 1
ATOM 1362 O O . GLY B 1 32 ? -5.211 8.711 12.094 1 98.06 32 GLY B O 1
ATOM 1363 N N . ARG B 1 33 ? -4.859 9.156 14.281 1 98.19 33 ARG B N 1
ATOM 1364 C CA . ARG B 1 33 ? -4.324 10.492 14.055 1 98.19 33 ARG B CA 1
ATOM 1365 C C . ARG B 1 33 ? -2.803 10.461 13.961 1 98.19 33 ARG B C 1
ATOM 1367 O O . ARG B 1 33 ? -2.156 9.594 14.539 1 98.19 33 ARG B O 1
ATOM 1374 N N . ILE B 1 34 ? -2.291 11.453 13.219 1 98.62 34 ILE B N 1
ATOM 1375 C CA . ILE B 1 34 ? -0.846 11.594 13.094 1 98.62 34 ILE B CA 1
ATOM 1376 C C . ILE B 1 34 ? -0.422 12.984 13.57 1 98.62 34 ILE B C 1
ATOM 1378 O O . ILE B 1 34 ? -0.882 14 13.039 1 98.62 34 ILE B O 1
ATOM 1382 N N . ASP B 1 35 ? 0.432 12.977 14.523 1 98.25 35 ASP B N 1
ATOM 1383 C CA . ASP B 1 35 ? 0.97 14.234 15.031 1 98.25 35 ASP B CA 1
ATOM 1384 C C . ASP B 1 35 ? 2.438 14.406 14.648 1 98.25 35 ASP B C 1
ATOM 1386 O O . ASP B 1 35 ? 3.17 13.422 14.531 1 98.25 35 ASP B O 1
ATOM 1390 N N . LEU B 1 36 ? 2.773 15.625 14.43 1 98.5 36 LEU B N 1
ATOM 1391 C CA . LEU B 1 36 ? 4.16 15.977 14.141 1 98.5 36 LEU B CA 1
ATOM 1392 C C . LEU B 1 36 ? 4.82 16.625 15.359 1 98.5 36 LEU B C 1
ATOM 1394 O O . LEU B 1 36 ? 4.203 17.438 16.047 1 98.5 36 LEU B O 1
ATOM 1398 N N . LEU B 1 37 ? 6.051 16.266 15.641 1 97.56 37 LEU B N 1
ATOM 1399 C CA . LEU B 1 37 ? 6.828 16.875 16.703 1 97.56 37 LEU B CA 1
ATOM 1400 C C . LEU B 1 37 ? 8.164 17.391 16.188 1 97.56 37 LEU B C 1
ATOM 1402 O O . LEU B 1 37 ? 9.062 16.609 15.875 1 97.56 37 LEU B O 1
ATOM 1406 N N . PRO B 1 38 ? 8.492 18.688 16.125 1 97.38 38 PRO B N 1
ATOM 1407 C CA . PRO B 1 38 ? 7.523 19.75 16.438 1 97.38 38 PRO B CA 1
ATOM 1408 C C . PRO B 1 38 ? 6.465 19.906 15.344 1 97.38 38 PRO B C 1
ATOM 1410 O O . PRO B 1 38 ? 6.66 19.438 14.219 1 97.38 38 PRO B O 1
ATOM 1413 N N . PRO B 1 39 ? 5.359 20.531 15.672 1 97.12 39 PRO B N 1
ATOM 1414 C CA . PRO B 1 39 ? 4.352 20.766 14.641 1 97.12 39 PRO B CA 1
ATOM 1415 C C . PRO B 1 39 ? 4.82 21.781 13.586 1 97.12 39 PRO B C 1
ATOM 1417 O O . PRO B 1 39 ? 5.703 22.594 13.859 1 97.12 39 PRO B O 1
ATOM 1420 N N . LEU B 1 40 ? 4.234 21.688 12.406 1 97.31 40 LEU B N 1
ATOM 1421 C CA . LEU B 1 40 ? 4.48 22.641 11.328 1 97.31 40 LEU B CA 1
ATOM 1422 C C . LEU B 1 40 ? 3.264 23.531 11.102 1 97.31 40 LEU B C 1
ATOM 1424 O O . LEU B 1 40 ? 2.125 23.062 11.211 1 97.31 40 LEU B O 1
ATOM 1428 N N . ASP B 1 41 ? 3.621 24.719 10.742 1 97.06 41 ASP B N 1
ATOM 1429 C CA . ASP B 1 41 ? 2.533 25.641 10.438 1 97.06 41 ASP B CA 1
ATOM 1430 C C . ASP B 1 41 ? 1.877 25.297 9.102 1 97.06 41 ASP B C 1
ATOM 1432 O O . ASP B 1 41 ? 0.668 25.469 8.938 1 97.06 41 ASP B O 1
ATOM 1436 N N . SER B 1 42 ? 2.67 24.922 8.18 1 97.94 42 SER B N 1
ATOM 1437 C CA . SER B 1 42 ? 2.211 24.531 6.848 1 97.94 42 SER B CA 1
ATOM 1438 C C . SER B 1 42 ? 3.197 23.578 6.18 1 97.94 42 SER B C 1
ATOM 1440 O O . SER B 1 42 ? 4.359 23.484 6.59 1 97.94 42 SER B O 1
ATOM 1442 N N . LEU B 1 43 ? 2.658 22.891 5.195 1 98.06 43 LEU B N 1
ATOM 1443 C CA . LEU B 1 43 ? 3.504 22.047 4.359 1 98.06 43 LEU B CA 1
ATOM 1444 C C . LEU B 1 43 ? 3.674 22.656 2.971 1 98.06 43 LEU B C 1
ATOM 1446 O O . LEU B 1 43 ? 2.715 23.172 2.395 1 98.06 43 LEU B O 1
ATOM 1450 N N . PRO B 1 44 ? 4.945 22.656 2.553 1 97.94 44 PRO B N 1
ATOM 1451 C CA . PRO B 1 44 ? 5.105 23.094 1.165 1 97.94 44 PRO B CA 1
ATOM 1452 C C . PRO B 1 44 ? 4.398 22.172 0.171 1 97.94 44 PRO B C 1
ATOM 1454 O O . PRO B 1 44 ? 3.99 21.062 0.53 1 97.94 44 PRO B O 1
ATOM 1457 N N . GLU B 1 45 ? 4.254 22.609 -1.106 1 94.88 45 GLU B N 1
ATOM 1458 C CA . GLU B 1 45 ? 3.678 21.797 -2.168 1 94.88 45 GLU B CA 1
ATOM 1459 C C . GLU B 1 45 ? 4.484 20.516 -2.375 1 94.88 45 GLU B C 1
ATOM 1461 O O . GLU B 1 45 ? 5.699 20.5 -2.16 1 94.88 45 GLU B O 1
ATOM 1466 N N . ASP B 1 46 ? 3.834 19.438 -2.764 1 92.75 46 ASP B N 1
ATOM 1467 C CA . ASP B 1 46 ? 4.441 18.156 -3.105 1 92.75 46 ASP B CA 1
ATOM 1468 C C . ASP B 1 46 ? 4.969 17.438 -1.859 1 92.75 46 ASP B C 1
ATOM 1470 O O . ASP B 1 46 ? 6.031 16.828 -1.896 1 92.75 46 ASP B O 1
ATOM 1474 N N . SER B 1 47 ? 4.371 17.75 -0.747 1 96.38 47 SER B N 1
ATOM 1475 C CA . SER B 1 47 ? 4.645 16.938 0.438 1 96.38 47 SER B CA 1
ATOM 1476 C C . SER B 1 47 ? 3.832 15.656 0.427 1 96.38 47 SER B C 1
ATOM 1478 O O . SER B 1 47 ? 2.656 15.656 0.053 1 96.38 47 SER B O 1
ATOM 1480 N N . PHE B 1 48 ? 4.453 14.578 0.852 1 96.12 48 PHE B N 1
ATOM 1481 C CA . PHE B 1 48 ? 3.814 13.266 0.768 1 96.12 48 PHE B CA 1
ATOM 1482 C C . PHE B 1 48 ? 3.902 12.539 2.102 1 96.12 48 PHE B C 1
ATOM 1484 O O . PHE B 1 48 ? 4.945 12.555 2.762 1 96.12 48 PHE B O 1
ATOM 1491 N N . LEU B 1 49 ? 2.793 11.898 2.471 1 97.69 49 LEU B N 1
ATOM 1492 C CA . LEU B 1 49 ? 2.719 11.031 3.639 1 97.69 49 LEU B CA 1
ATOM 1493 C C . LEU B 1 49 ? 2.721 9.562 3.223 1 97.69 49 LEU B C 1
ATOM 1495 O O . LEU B 1 49 ? 1.969 9.164 2.33 1 97.69 49 LEU B O 1
ATOM 1499 N N . THR B 1 50 ? 3.57 8.789 3.781 1 97.69 50 THR B N 1
ATOM 1500 C CA . THR B 1 50 ? 3.602 7.348 3.568 1 97.69 50 THR B CA 1
ATOM 1501 C C . THR B 1 50 ? 3.287 6.602 4.859 1 97.69 50 THR B C 1
ATOM 1503 O O . THR B 1 50 ? 3.811 6.941 5.926 1 97.69 50 THR B O 1
ATOM 1506 N N . ILE B 1 51 ? 2.389 5.695 4.797 1 98.12 51 ILE B N 1
ATOM 1507 C CA . ILE B 1 51 ? 2.086 4.773 5.887 1 98.12 51 ILE B CA 1
ATOM 1508 C C . ILE B 1 51 ? 2.357 3.338 5.441 1 98.12 51 ILE B C 1
ATOM 1510 O O . ILE B 1 51 ? 1.923 2.924 4.363 1 98.12 51 ILE B O 1
ATOM 1514 N N . GLN B 1 52 ? 3.064 2.65 6.273 1 96.56 52 GLN B N 1
ATOM 1515 C CA . GLN B 1 52 ? 3.441 1.279 5.945 1 96.56 52 GLN B CA 1
ATOM 1516 C C . GLN B 1 52 ? 3.039 0.315 7.055 1 96.56 52 GLN B C 1
ATOM 1518 O O . GLN B 1 52 ? 3.305 0.57 8.234 1 96.56 52 GLN B O 1
ATOM 1523 N N . LEU B 1 53 ? 2.348 -0.715 6.637 1 96.31 53 LEU B N 1
ATOM 1524 C CA . LEU B 1 53 ? 2.049 -1.837 7.516 1 96.31 53 LEU B CA 1
ATOM 1525 C C . LEU B 1 53 ? 2.957 -3.023 7.215 1 96.31 53 LEU B C 1
ATOM 1527 O O . LEU B 1 53 ? 3.043 -3.471 6.07 1 96.31 53 LEU B O 1
ATOM 1531 N N . SER B 1 54 ? 3.619 -3.49 8.219 1 93.31 54 SER B N 1
ATOM 1532 C CA . SER B 1 54 ? 4.574 -4.574 8.023 1 93.31 54 SER B CA 1
ATOM 1533 C C . SER B 1 54 ? 4.285 -5.746 8.953 1 93.31 54 SER B C 1
ATOM 1535 O O . SER B 1 54 ? 3.83 -5.551 10.078 1 93.31 54 SER B O 1
ATOM 1537 N N . ASP B 1 55 ? 4.5 -6.883 8.391 1 88.69 55 ASP B N 1
ATOM 1538 C CA . ASP B 1 55 ? 4.465 -8.102 9.188 1 88.69 55 ASP B CA 1
ATOM 1539 C C . ASP B 1 55 ? 5.75 -8.258 10 1 88.69 55 ASP B C 1
ATOM 1541 O O . ASP B 1 55 ? 6.828 -8.453 9.438 1 88.69 55 ASP B O 1
ATOM 1545 N N . THR B 1 56 ? 5.699 -8.109 11.297 1 76.94 56 THR B N 1
ATOM 1546 C CA . THR B 1 56 ? 6.895 -8.234 12.125 1 76.94 56 THR B CA 1
ATOM 1547 C C . THR B 1 56 ? 6.871 -9.547 12.906 1 76.94 56 THR B C 1
ATOM 1549 O O . THR B 1 56 ? 7.52 -9.664 13.945 1 76.94 56 THR B O 1
ATOM 1552 N N . THR B 1 57 ? 6.168 -10.562 12.438 1 69.19 57 THR B N 1
ATOM 1553 C CA . THR B 1 57 ? 6.164 -11.852 13.133 1 69.19 57 THR B CA 1
ATOM 1554 C C . THR B 1 57 ? 7.586 -12.375 13.297 1 69.19 57 THR B C 1
ATOM 1556 O O . THR B 1 57 ? 7.91 -13.008 14.305 1 69.19 57 THR B O 1
ATOM 1559 N N . ARG B 1 58 ? 8.344 -12.438 12.25 1 58.06 58 ARG B N 1
ATOM 1560 C CA . ARG B 1 58 ? 9.586 -13.203 12.305 1 58.06 58 ARG B CA 1
ATOM 1561 C C . ARG B 1 58 ? 10.766 -12.312 12.703 1 58.06 58 ARG B C 1
ATOM 1563 O O . ARG B 1 58 ? 10.945 -11.227 12.148 1 58.06 58 ARG B O 1
ATOM 1570 N N . ALA B 1 59 ? 11.164 -12.32 14.094 1 50.22 59 ALA B N 1
ATOM 1571 C CA . ALA B 1 59 ? 12.281 -11.594 14.688 1 50.22 59 ALA B CA 1
ATOM 1572 C C . ALA B 1 59 ? 13.469 -11.539 13.742 1 50.22 59 ALA B C 1
ATOM 1574 O O . ALA B 1 59 ? 14.156 -10.523 13.648 1 50.22 59 ALA B O 1
ATOM 1575 N N . ASP B 1 60 ? 13.789 -12.586 13.25 1 49.22 60 ASP B N 1
ATOM 1576 C CA . ASP B 1 60 ? 15.07 -12.719 12.57 1 49.22 60 ASP B CA 1
ATOM 1577 C C . ASP B 1 60 ? 14.953 -12.32 11.102 1 49.22 60 ASP B C 1
ATOM 1579 O O . ASP B 1 60 ? 15.945 -12.336 10.367 1 49.22 60 ASP B O 1
ATOM 1583 N N . ALA B 1 61 ? 13.742 -12.117 10.75 1 56.62 61 ALA B N 1
ATOM 1584 C CA . ALA B 1 61 ? 13.633 -11.969 9.297 1 56.62 61 ALA B CA 1
ATOM 1585 C C . ALA B 1 61 ? 13.227 -10.555 8.922 1 56.62 61 ALA B C 1
ATOM 1587 O O . ALA B 1 61 ? 12.656 -9.82 9.742 1 56.62 61 ALA B O 1
ATOM 1588 N N . GLU B 1 62 ? 13.844 -10.047 7.945 1 62.56 62 GLU B N 1
ATOM 1589 C CA . GLU B 1 62 ? 13.516 -8.766 7.32 1 62.56 62 GLU B CA 1
ATOM 1590 C C . GLU B 1 62 ? 12.008 -8.57 7.238 1 62.56 62 GLU B C 1
ATOM 1592 O O . GLU B 1 62 ? 11.281 -9.461 6.805 1 62.56 62 GLU B O 1
ATOM 1597 N N . ALA B 1 63 ? 11.492 -7.598 7.832 1 69.62 63 ALA B N 1
ATOM 1598 C CA . ALA B 1 63 ? 10.078 -7.234 7.824 1 69.62 63 ALA B CA 1
ATOM 1599 C C . ALA B 1 63 ? 9.516 -7.254 6.406 1 69.62 63 ALA B C 1
ATOM 1601 O O . ALA B 1 63 ? 10.203 -6.879 5.453 1 69.62 63 ALA B O 1
ATOM 1602 N N . THR B 1 64 ? 8.492 -7.961 6.277 1 86.56 64 THR B N 1
ATOM 1603 C CA . THR B 1 64 ? 7.793 -7.969 5 1 86.56 64 THR B CA 1
ATOM 1604 C C . THR B 1 64 ? 6.691 -6.91 4.98 1 86.56 64 THR B C 1
ATOM 1606 O O . THR B 1 64 ? 5.867 -6.848 5.895 1 86.56 64 THR B O 1
ATOM 1609 N N . VAL B 1 65 ? 6.723 -6 4.004 1 91.81 65 VAL B N 1
ATOM 1610 C CA . VAL B 1 65 ? 5.723 -4.945 3.863 1 91.81 65 VAL B CA 1
ATOM 1611 C C . VAL B 1 65 ? 4.418 -5.535 3.334 1 91.81 65 VAL B C 1
ATOM 1613 O O . VAL B 1 65 ? 4.395 -6.145 2.262 1 91.81 65 VAL B O 1
ATOM 1616 N N . LEU B 1 66 ? 3.379 -5.363 4.105 1 94.06 66 LEU B N 1
ATOM 1617 C CA . LEU B 1 66 ? 2.061 -5.844 3.705 1 94.06 66 LEU B CA 1
ATOM 1618 C C . LEU B 1 66 ? 1.337 -4.805 2.857 1 94.06 66 LEU B C 1
ATOM 1620 O O . LEU B 1 66 ? 0.804 -5.125 1.794 1 94.06 66 LEU B O 1
ATOM 1624 N N . VAL B 1 67 ? 1.287 -3.617 3.391 1 96.12 67 VAL B N 1
ATOM 1625 C CA . VAL B 1 67 ? 0.626 -2.514 2.701 1 96.12 67 VAL B CA 1
ATOM 1626 C C . VAL B 1 67 ? 1.463 -1.245 2.836 1 96.12 67 VAL B C 1
ATOM 1628 O O . VAL B 1 67 ? 1.982 -0.948 3.914 1 96.12 67 VAL B O 1
ATOM 1631 N N . SER B 1 68 ? 1.603 -0.562 1.809 1 96.69 68 SER B N 1
ATOM 1632 C CA . SER B 1 68 ? 2.199 0.77 1.806 1 96.69 68 SER B CA 1
ATOM 1633 C C . SER B 1 68 ? 1.364 1.747 0.985 1 96.69 68 SER B C 1
ATOM 1635 O O . SER B 1 68 ? 0.949 1.431 -0.132 1 96.69 68 SER B O 1
ATOM 1637 N N . VAL B 1 69 ? 1.087 2.8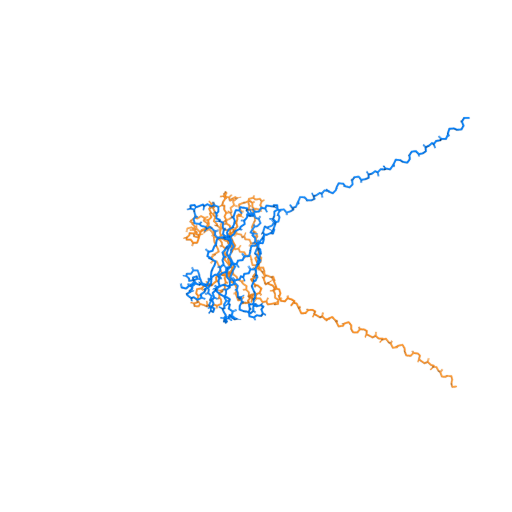69 1.56 1 96.5 69 VAL B N 1
ATOM 1638 C CA . VAL B 1 69 ? 0.324 3.912 0.88 1 96.5 69 VAL B CA 1
ATOM 1639 C C . VAL B 1 69 ? 1.09 5.23 0.937 1 96.5 69 VAL B C 1
ATOM 1641 O O . VAL B 1 69 ? 1.438 5.707 2.02 1 96.5 69 VAL B O 1
ATOM 1644 N N . GLN B 1 70 ? 1.385 5.816 -0.158 1 95.94 70 GLN B N 1
ATOM 1645 C CA . GLN B 1 70 ? 1.967 7.152 -0.271 1 95.94 70 GLN B CA 1
ATOM 1646 C C . GLN B 1 70 ? 0.974 8.133 -0.883 1 95.94 70 GLN B C 1
ATOM 1648 O O . GLN B 1 70 ? 0.474 7.914 -1.988 1 95.94 70 GLN B O 1
ATOM 1653 N N . GLN B 1 71 ? 0.712 9.203 -0.173 1 93.75 71 GLN B N 1
ATOM 1654 C CA . GLN B 1 71 ? -0.324 10.117 -0.646 1 93.75 71 GLN B CA 1
ATOM 1655 C C . GLN B 1 71 ? 0.119 11.57 -0.511 1 93.75 71 GLN B C 1
ATOM 1657 O O . GLN B 1 71 ? 0.824 11.922 0.436 1 93.75 71 GLN B O 1
ATOM 1662 N N . PRO B 1 72 ? -0.34 12.367 -1.515 1 92.25 72 PRO B N 1
ATOM 1663 C CA . PRO B 1 72 ? -0.188 13.797 -1.256 1 92.25 72 PRO B CA 1
ATOM 1664 C C . PRO B 1 72 ? -0.924 14.25 0.002 1 92.25 72 PRO B C 1
ATOM 1666 O O . PRO B 1 72 ? -2.031 13.781 0.278 1 92.25 72 PRO B O 1
ATOM 1669 N N . ILE B 1 73 ? -0.277 15.141 0.751 1 95.31 73 ILE B N 1
ATOM 1670 C CA . ILE B 1 73 ? -0.86 15.422 2.061 1 95.31 73 ILE B CA 1
ATOM 1671 C C . ILE B 1 73 ? -0.908 16.922 2.293 1 95.31 73 ILE B C 1
ATOM 1673 O O . ILE B 1 73 ? -1.464 17.391 3.291 1 95.31 73 ILE B O 1
ATOM 1677 N N . THR B 1 74 ? -0.342 17.75 1.342 1 96.12 74 THR B N 1
ATOM 1678 C CA . THR B 1 74 ? -0.167 19.188 1.51 1 96.12 74 THR B CA 1
ATOM 1679 C C . THR B 1 74 ? -1.507 19.875 1.773 1 96.12 74 THR B C 1
ATOM 1681 O O . THR B 1 74 ? -1.662 20.594 2.768 1 96.12 74 THR B O 1
ATOM 1684 N N . ASN B 1 75 ? -2.445 19.625 0.947 1 93.75 75 ASN B N 1
ATOM 1685 C CA . ASN B 1 75 ? -3.721 20.328 1.031 1 93.75 75 ASN B CA 1
ATOM 1686 C C . ASN B 1 75 ? -4.48 19.953 2.305 1 93.75 75 ASN B C 1
ATOM 1688 O O . ASN B 1 75 ? -5.027 20.828 2.979 1 93.75 75 ASN B O 1
ATOM 1692 N N . THR B 1 76 ? -4.488 18.703 2.613 1 93.06 76 THR B N 1
ATOM 1693 C CA . THR B 1 76 ? -5.191 18.25 3.805 1 93.06 76 THR B CA 1
ATOM 1694 C C . THR B 1 76 ? -4.59 18.859 5.062 1 93.06 76 THR B C 1
ATOM 1696 O O . THR B 1 76 ? -5.312 19.359 5.926 1 93.06 76 THR B O 1
ATOM 1699 N N . TYR B 1 77 ? -3.291 18.844 5.121 1 96.94 77 TYR B N 1
ATOM 1700 C CA . TYR B 1 77 ? -2.635 19.359 6.316 1 96.94 77 TYR B CA 1
ATOM 1701 C C . TYR B 1 77 ? -2.82 20.859 6.426 1 96.94 77 TYR B C 1
ATOM 1703 O O . TYR B 1 77 ? -3.092 21.391 7.512 1 96.94 77 TYR B O 1
ATOM 1711 N N . ASN B 1 78 ? -2.623 21.578 5.367 1 97.19 78 ASN B N 1
ATOM 1712 C CA . ASN B 1 78 ? -2.695 23.047 5.398 1 97.19 78 ASN B CA 1
ATOM 1713 C C . ASN B 1 78 ? -4.117 23.531 5.66 1 97.19 78 ASN B C 1
ATOM 1715 O O . ASN B 1 78 ? -4.316 24.609 6.207 1 97.19 78 ASN B O 1
ATOM 1719 N N . ALA B 1 79 ? -5.055 22.688 5.309 1 95.69 79 ALA B N 1
ATOM 1720 C CA . ALA B 1 79 ? -6.449 23.062 5.547 1 95.69 79 ALA B CA 1
ATOM 1721 C C . ALA B 1 79 ? -6.859 22.75 6.984 1 95.69 79 ALA B C 1
ATOM 1723 O O . ALA B 1 79 ? -7.602 23.516 7.605 1 95.69 79 ALA B O 1
ATOM 1724 N N . ASN B 1 80 ? -6.332 21.609 7.551 1 93.88 80 ASN B N 1
ATOM 1725 C CA . ASN B 1 80 ? -6.898 21.094 8.789 1 93.88 80 ASN B CA 1
ATOM 1726 C C . ASN B 1 80 ? -5.871 21.109 9.922 1 93.88 80 ASN B C 1
ATOM 1728 O O . ASN B 1 80 ? -6.23 20.953 11.086 1 93.88 80 ASN B O 1
ATOM 1732 N N . HIS B 1 81 ? -4.594 21.297 9.578 1 95.25 81 HIS B N 1
ATOM 1733 C CA . HIS B 1 81 ? -3.482 21.188 10.516 1 95.25 81 HIS B CA 1
ATOM 1734 C C . HIS B 1 81 ? -3.545 19.875 11.289 1 95.25 81 HIS B C 1
ATOM 1736 O O . HIS B 1 81 ? -3.248 19.844 12.492 1 95.25 81 HIS B O 1
ATOM 1742 N N . ALA B 1 82 ? -4.09 18.969 10.688 1 94.25 82 ALA B N 1
ATOM 1743 C CA . ALA B 1 82 ? -4.219 17.609 11.227 1 94.25 82 ALA B CA 1
ATOM 1744 C C . ALA B 1 82 ? -4.102 16.578 10.117 1 94.25 82 ALA B C 1
ATOM 1746 O O . ALA B 1 82 ? -4.434 16.844 8.961 1 94.25 82 ALA B O 1
ATOM 1747 N N . MET B 1 83 ? -3.564 15.445 10.508 1 96.31 83 MET B N 1
ATOM 1748 C CA . MET B 1 83 ? -3.508 14.305 9.594 1 96.31 83 MET B CA 1
ATOM 1749 C C . MET B 1 83 ? -4.133 13.07 10.227 1 96.31 83 MET B C 1
ATOM 1751 O O . MET B 1 83 ? -3.947 12.812 11.414 1 96.31 83 MET B O 1
ATOM 1755 N N . GLU B 1 84 ? -4.91 12.398 9.43 1 95.81 84 GLU B N 1
ATOM 1756 C CA . GLU B 1 84 ? -5.48 11.102 9.797 1 95.81 84 GLU B CA 1
ATOM 1757 C C . GLU B 1 84 ? -5.234 10.062 8.711 1 95.81 84 GLU B C 1
ATOM 1759 O O . GLU B 1 84 ? -4.934 10.414 7.566 1 95.81 84 GLU B O 1
ATOM 1764 N N . TYR B 1 85 ? -5.25 8.805 9.102 1 96.56 85 TYR B N 1
ATOM 1765 C CA . TYR B 1 85 ? -5.121 7.727 8.133 1 96.56 85 TYR B CA 1
ATOM 1766 C C . TYR B 1 85 ? -6.066 6.578 8.461 1 96.56 85 TYR B C 1
ATOM 1768 O O . TYR B 1 85 ? -6.508 6.438 9.602 1 96.56 85 TYR B O 1
ATOM 1776 N N . LYS B 1 86 ? -6.43 5.832 7.426 1 94.06 86 LYS B N 1
ATOM 1777 C CA . LYS B 1 86 ? -7.156 4.57 7.508 1 94.06 86 LYS B CA 1
ATOM 1778 C C . LYS B 1 86 ? -6.688 3.594 6.434 1 94.06 86 LYS B C 1
ATOM 1780 O O . LYS B 1 86 ? -6.695 3.922 5.246 1 94.06 86 LYS B O 1
ATOM 1785 N N . ILE B 1 87 ? -6.242 2.463 6.828 1 94.69 87 ILE B N 1
ATOM 1786 C CA . ILE B 1 87 ? -5.75 1.452 5.898 1 94.69 87 ILE B CA 1
ATOM 1787 C C . ILE B 1 87 ? -6.355 0.095 6.242 1 94.69 87 ILE B C 1
ATOM 1789 O O . ILE B 1 87 ? -6.422 -0.284 7.414 1 94.69 87 ILE B O 1
ATOM 1793 N N . SER B 1 88 ? -6.746 -0.571 5.219 1 91.94 88 SER B N 1
ATOM 1794 C CA . SER B 1 88 ? -7.238 -1.934 5.383 1 91.94 88 SER B CA 1
ATOM 1795 C C . SER B 1 88 ? -6.152 -2.957 5.074 1 91.94 88 SER B C 1
ATOM 1797 O O . SER B 1 88 ? -5.371 -2.777 4.137 1 91.94 88 SER B O 1
ATOM 1799 N N . LEU B 1 89 ? -6.191 -4.031 5.879 1 92.5 89 LEU B N 1
ATOM 1800 C CA . LEU B 1 89 ? -5.316 -5.168 5.609 1 92.5 89 LEU B CA 1
ATOM 1801 C C . LEU B 1 89 ? -5.969 -6.137 4.629 1 92.5 89 LEU B C 1
ATOM 1803 O O . LEU B 1 89 ? -7.191 -6.152 4.484 1 92.5 89 LEU B O 1
ATOM 1807 N N . PRO B 1 90 ? -5.027 -6.887 3.977 1 87.44 90 PRO B N 1
ATOM 1808 C CA . PRO B 1 90 ? -5.598 -7.977 3.184 1 87.44 90 PRO B CA 1
ATOM 1809 C C . PRO B 1 90 ? -6.441 -8.938 4.02 1 87.44 90 PRO B C 1
ATOM 1811 O O . PRO B 1 90 ? -6.094 -9.227 5.168 1 87.44 90 PRO B O 1
ATOM 1814 N N . VAL B 1 91 ? -7.496 -9.414 3.391 1 77.38 91 VAL B N 1
ATOM 1815 C CA . VAL B 1 91 ? -8.531 -10.18 4.086 1 77.38 91 VAL B CA 1
ATOM 1816 C C . VAL B 1 91 ? -7.914 -11.422 4.727 1 77.38 91 VAL B C 1
ATOM 1818 O O . VAL B 1 91 ? -8.312 -11.82 5.824 1 77.38 91 VAL B O 1
ATOM 1821 N N . GLU B 1 92 ? -6.977 -12.016 4.266 1 77.56 92 GLU B N 1
ATOM 1822 C CA . GLU B 1 92 ? -6.477 -13.289 4.766 1 77.56 92 GLU B CA 1
ATOM 1823 C C . GLU B 1 92 ? -5.375 -13.086 5.801 1 77.56 92 GLU B C 1
ATOM 1825 O O . GLU B 1 92 ? -4.961 -14.039 6.469 1 77.56 92 GLU B O 1
ATOM 1830 N N . TYR B 1 93 ? -5.031 -11.852 6.043 1 85 93 TYR B N 1
ATOM 1831 C CA . TYR B 1 93 ? -3.871 -11.688 6.914 1 85 93 TYR B CA 1
ATOM 1832 C C . TYR B 1 93 ? -4.285 -11.695 8.383 1 85 93 TYR B C 1
ATOM 1834 O O . TYR B 1 93 ? -5.285 -11.07 8.75 1 85 93 TYR B O 1
ATOM 1842 N N . ARG B 1 94 ? -3.455 -12.43 9.125 1 82.88 94 ARG B N 1
ATOM 1843 C CA . ARG B 1 94 ? -3.574 -12.484 10.578 1 82.88 94 ARG B CA 1
ATOM 1844 C C . ARG B 1 94 ? -2.201 -12.43 11.242 1 82.88 94 ARG B C 1
ATOM 1846 O O . ARG B 1 94 ? -1.219 -12.93 10.688 1 82.88 94 ARG B O 1
ATOM 1853 N N . GLY B 1 95 ? -2.176 -11.75 12.484 1 87.88 95 GLY B N 1
ATOM 1854 C CA . GLY B 1 95 ? -0.915 -11.703 13.211 1 87.88 95 GLY B CA 1
ATOM 1855 C C . GLY B 1 95 ? -0.481 -10.297 13.562 1 87.88 95 GLY B C 1
ATOM 1856 O O . GLY B 1 95 ? -1.256 -9.344 13.422 1 87.88 95 GLY B O 1
ATOM 1857 N N . PRO B 1 96 ? 0.683 -10.242 14.109 1 90.5 96 PRO B N 1
ATOM 1858 C CA . PRO B 1 96 ? 1.186 -8.922 14.5 1 90.5 96 PRO B CA 1
ATOM 1859 C C . PRO B 1 96 ? 1.516 -8.031 13.305 1 90.5 96 PRO B C 1
ATOM 1861 O O . PRO B 1 96 ? 2.025 -8.516 12.297 1 90.5 96 PRO B O 1
ATOM 1864 N N . VAL B 1 97 ? 1.17 -6.766 13.445 1 93.31 97 VAL B N 1
ATOM 1865 C CA . VAL B 1 97 ? 1.427 -5.766 12.414 1 93.31 97 VAL B CA 1
ATOM 1866 C C . VAL B 1 97 ? 2.121 -4.551 13.031 1 93.31 97 VAL B C 1
ATOM 1868 O O . VAL B 1 97 ? 1.686 -4.039 14.062 1 93.31 97 VAL B O 1
ATOM 1871 N N . THR B 1 98 ? 3.184 -4.145 12.438 1 95.12 98 THR B N 1
ATOM 1872 C CA . THR B 1 98 ? 3.846 -2.896 12.797 1 95.12 98 THR B CA 1
ATOM 1873 C C . THR B 1 98 ? 3.412 -1.765 11.867 1 95.12 98 THR B C 1
ATOM 1875 O O . THR B 1 98 ? 3.305 -1.958 10.656 1 95.12 98 THR B O 1
ATOM 1878 N N . VAL B 1 99 ? 3.162 -0.627 12.461 1 97.5 99 VAL B N 1
ATOM 1879 C CA . VAL B 1 99 ? 2.781 0.553 11.695 1 97.5 99 VAL B CA 1
ATOM 1880 C C . VAL B 1 99 ? 3.926 1.562 11.688 1 97.5 99 VAL B C 1
ATOM 1882 O O . VAL B 1 99 ? 4.418 1.956 12.75 1 97.5 99 VAL B O 1
ATOM 1885 N N . SER B 1 100 ? 4.367 1.938 10.562 1 96.88 100 SER B N 1
ATOM 1886 C CA . SER B 1 100 ? 5.363 2.994 10.398 1 96.88 100 SER B CA 1
ATOM 1887 C C . SER B 1 100 ? 4.871 4.074 9.438 1 96.88 100 SER B C 1
ATOM 1889 O O . SER B 1 100 ? 3.992 3.822 8.617 1 96.88 100 SER B O 1
ATOM 1891 N N . ALA B 1 101 ? 5.406 5.262 9.625 1 98.38 101 ALA B N 1
ATOM 1892 C CA . ALA B 1 101 ? 5.012 6.363 8.75 1 98.38 101 ALA B CA 1
ATOM 1893 C C . ALA B 1 101 ? 6.133 7.395 8.625 1 98.38 101 ALA B C 1
ATOM 1895 O O . ALA B 1 101 ? 6.977 7.512 9.516 1 98.38 101 ALA B O 1
ATOM 1896 N N . TRP B 1 102 ? 6.102 8.109 7.52 1 98.31 102 TRP B N 1
ATOM 1897 C CA . TRP B 1 102 ? 7.008 9.234 7.367 1 98.31 102 TRP B CA 1
ATOM 1898 C C . TRP B 1 102 ? 6.406 10.297 6.453 1 98.31 102 TRP B C 1
ATOM 1900 O O . TRP B 1 102 ? 5.527 10 5.641 1 98.31 102 TRP B O 1
ATOM 1910 N N . LEU B 1 103 ? 6.793 11.414 6.703 1 98.62 103 LEU B N 1
ATOM 1911 C CA . LEU B 1 103 ? 6.371 12.594 5.961 1 98.62 103 LEU B CA 1
ATOM 1912 C C . LEU B 1 103 ? 7.543 13.211 5.207 1 98.62 103 LEU B C 1
ATOM 1914 O O . LEU B 1 103 ? 8.523 13.641 5.82 1 98.62 103 LEU B O 1
ATOM 1918 N N . ASN B 1 104 ? 7.449 13.234 3.932 1 98.06 104 ASN B N 1
ATOM 1919 C CA . ASN B 1 104 ? 8.398 13.961 3.096 1 98.06 104 ASN B CA 1
ATOM 1920 C C . ASN B 1 104 ? 7.957 15.406 2.863 1 98.06 104 ASN B C 1
ATOM 1922 O O . ASN B 1 104 ? 6.945 15.648 2.203 1 98.06 104 ASN B O 1
ATOM 1926 N N . VAL B 1 105 ? 8.727 16.281 3.301 1 98.5 105 VAL B N 1
ATOM 1927 C CA . VAL B 1 105 ? 8.344 17.688 3.309 1 98.5 105 VAL B CA 1
ATOM 1928 C C . VAL B 1 105 ? 8.82 18.375 2.023 1 98.5 105 VAL B C 1
ATOM 1930 O O . VAL B 1 105 ? 10.008 18.672 1.881 1 98.5 105 VAL B O 1
ATOM 1933 N N . GLY B 1 106 ? 7.953 18.547 1.129 1 97.19 106 GLY B N 1
ATOM 1934 C CA . GLY B 1 106 ? 8.234 19.266 -0.107 1 97.19 106 GLY B CA 1
ATOM 1935 C C . GLY B 1 106 ? 8.812 18.375 -1.189 1 97.19 106 GLY B C 1
ATOM 1936 O O . GLY B 1 106 ? 9.43 18.859 -2.139 1 97.19 106 GLY B O 1
ATOM 1937 N N . TRP B 1 107 ? 8.789 17.094 -0.959 1 94 107 TRP B N 1
ATOM 1938 C CA . TRP B 1 107 ? 9.266 16.172 -1.986 1 94 107 TRP B CA 1
ATOM 1939 C C . TRP B 1 107 ? 8.602 14.812 -1.849 1 94 107 TRP B C 1
ATOM 1941 O O . TRP B 1 107 ? 7.887 14.562 -0.875 1 94 107 TRP B O 1
ATOM 1951 N N . GLN B 1 108 ? 8.711 13.984 -2.854 1 91.25 108 GLN B N 1
ATOM 1952 C CA . GLN B 1 108 ? 8.117 12.648 -2.865 1 91.25 108 GLN B CA 1
ATOM 1953 C C . GLN B 1 108 ? 9.195 11.57 -2.848 1 91.25 108 GLN B C 1
ATOM 1955 O O . GLN B 1 108 ? 10.117 11.586 -3.668 1 91.25 108 GLN B O 1
ATOM 1960 N N . SER B 1 109 ? 9.016 10.586 -1.941 1 91.44 109 SER B N 1
ATOM 1961 C CA . SER B 1 109 ? 10.031 9.547 -1.784 1 91.44 109 SER B CA 1
ATOM 1962 C C . SER B 1 109 ? 9.945 8.516 -2.91 1 91.44 109 SER B C 1
ATOM 1964 O O . SER B 1 109 ? 8.898 8.352 -3.531 1 91.44 109 SER B O 1
ATOM 1966 N N . THR B 1 110 ? 11.078 7.938 -3.156 1 86.38 110 THR B N 1
ATOM 1967 C CA . THR B 1 110 ? 11.203 6.809 -4.07 1 86.38 110 THR B CA 1
ATOM 1968 C C . THR B 1 110 ? 11.734 5.574 -3.34 1 86.38 110 THR B C 1
ATOM 1970 O O . THR B 1 110 ? 12.031 5.637 -2.146 1 86.38 110 THR B O 1
ATOM 1973 N N . SER B 1 111 ? 11.719 4.477 -4.121 1 79.69 111 SER B N 1
ATOM 1974 C CA . SER B 1 111 ? 12.227 3.248 -3.521 1 79.69 111 SER B CA 1
ATOM 1975 C C . SER B 1 111 ? 13.688 3.404 -3.092 1 79.69 111 SER B C 1
ATOM 1977 O O . SER B 1 111 ? 14.125 2.766 -2.135 1 79.69 111 SER B O 1
ATOM 1979 N N . SER B 1 112 ? 14.391 4.277 -3.771 1 82.75 112 SER B N 1
ATOM 1980 C CA . SER B 1 112 ? 15.82 4.418 -3.52 1 82.75 112 SER B CA 1
ATOM 1981 C C . SER B 1 112 ? 16.094 5.57 -2.562 1 82.75 112 SER B C 1
ATOM 1983 O O . SER B 1 112 ? 17.188 5.664 -1.9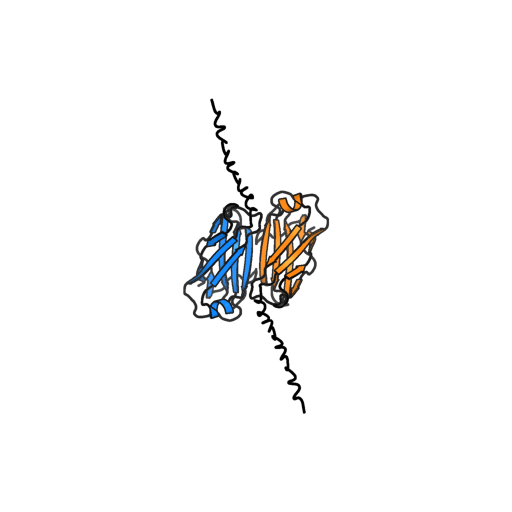96 1 82.75 112 SER B O 1
ATOM 1985 N N . ASN B 1 113 ? 15.258 6.48 -2.393 1 89.38 113 ASN B N 1
ATOM 1986 C CA . ASN B 1 113 ? 15.383 7.652 -1.536 1 89.38 113 ASN B CA 1
ATOM 1987 C C . ASN B 1 113 ? 14.148 7.859 -0.671 1 89.38 113 ASN B C 1
ATOM 1989 O O . ASN B 1 113 ? 13.18 8.492 -1.104 1 89.38 113 ASN B O 1
ATOM 1993 N N . ARG B 1 114 ? 14.266 7.434 0.629 1 91.19 114 ARG B N 1
ATOM 1994 C CA . ARG B 1 114 ? 13.078 7.375 1.478 1 91.19 114 ARG B CA 1
ATOM 1995 C C . ARG B 1 114 ? 12.961 8.617 2.352 1 91.19 114 ARG B C 1
ATOM 1997 O O . ARG B 1 114 ? 11.859 9.086 2.633 1 91.19 114 ARG B O 1
ATOM 2004 N N . ILE B 1 115 ? 14.133 9.203 2.775 1 96.06 115 ILE B N 1
ATOM 2005 C CA . ILE B 1 115 ? 14.086 10.227 3.812 1 96.06 115 ILE B CA 1
ATOM 2006 C C . ILE B 1 115 ? 15.234 11.203 3.625 1 96.06 115 ILE B C 1
ATOM 2008 O O . ILE B 1 115 ? 16.312 10.828 3.17 1 96.06 115 ILE B O 1
ATOM 2012 N N . ARG B 1 116 ? 14.922 12.469 3.934 1 97.25 116 ARG B N 1
ATOM 2013 C CA . ARG B 1 116 ? 15.914 13.539 3.957 1 97.25 116 ARG B CA 1
ATOM 2014 C C . ARG B 1 116 ? 15.797 14.367 5.234 1 97.25 116 ARG B C 1
ATOM 2016 O O . ARG B 1 116 ? 14.789 14.289 5.938 1 97.25 116 ARG B O 1
ATOM 2023 N N . ARG B 1 117 ? 16.938 15.086 5.504 1 97.38 117 ARG B N 1
ATOM 2024 C CA . ARG B 1 117 ? 16.875 16.016 6.625 1 97.38 117 ARG B CA 1
ATOM 2025 C C . ARG B 1 117 ? 15.695 16.969 6.469 1 97.38 117 ARG B C 1
ATOM 2027 O O . ARG B 1 117 ? 15.453 17.5 5.379 1 9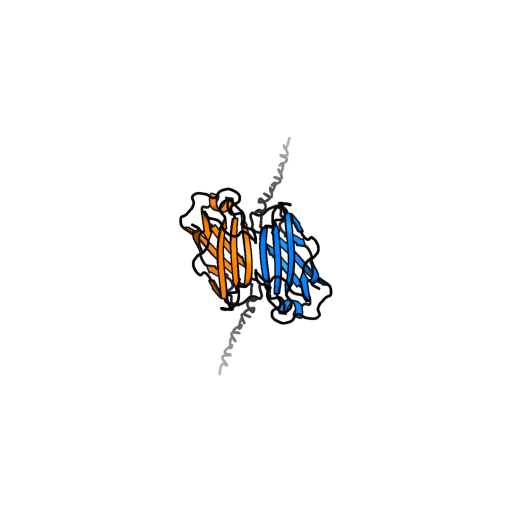7.38 117 ARG B O 1
ATOM 2034 N N . GLY B 1 118 ? 14.977 17.156 7.609 1 97.81 118 GLY B N 1
ATOM 2035 C CA . GLY B 1 118 ? 13.812 18.031 7.574 1 97.81 118 GLY B CA 1
ATOM 2036 C C . GLY B 1 118 ? 12.508 17.266 7.469 1 97.81 118 GLY B C 1
ATOM 2037 O O . GLY B 1 118 ? 11.438 17.812 7.754 1 97.81 118 GLY B O 1
ATOM 2038 N N . ASP B 1 119 ? 12.641 16.016 7.047 1 98.62 119 ASP B N 1
ATOM 2039 C CA . ASP B 1 1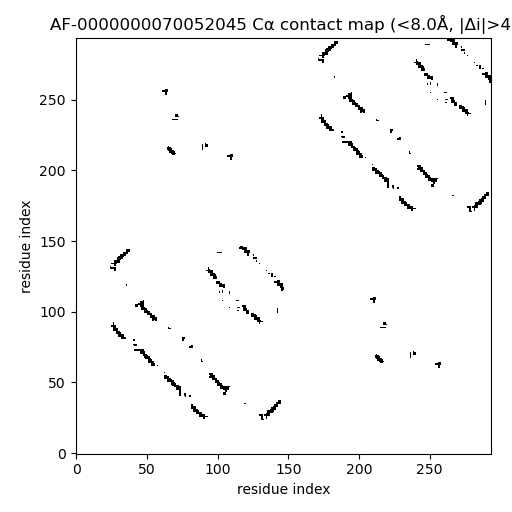19 ? 11.469 15.148 7.004 1 98.62 119 ASP B CA 1
ATOM 2040 C C . ASP B 1 119 ? 11.102 14.648 8.398 1 98.62 119 ASP B C 1
ATOM 2042 O O . ASP B 1 119 ? 11.734 15.023 9.383 1 98.62 119 ASP B O 1
ATOM 2046 N N . TYR B 1 120 ? 9.977 13.938 8.492 1 98.75 120 TYR B N 1
ATOM 2047 C CA . TYR B 1 120 ? 9.508 13.367 9.75 1 98.75 120 TYR B CA 1
ATOM 2048 C C . TYR B 1 120 ? 9.312 11.859 9.625 1 98.75 120 TYR B C 1
ATOM 2050 O O . TYR B 1 120 ? 8.953 11.359 8.555 1 98.75 120 TYR B O 1
ATOM 2058 N N . LEU B 1 121 ? 9.516 11.141 10.719 1 98.5 121 LEU B N 1
ATOM 2059 C CA . LEU B 1 121 ? 9.266 9.703 10.68 1 98.5 121 LEU B CA 1
ATOM 2060 C C . LEU B 1 121 ? 8.961 9.164 12.07 1 98.5 121 LEU B C 1
ATOM 2062 O O . LEU B 1 121 ? 9.266 9.812 13.078 1 98.5 121 LEU B O 1
ATOM 2066 N N . THR B 1 122 ? 8.281 8.023 12.141 1 98.25 122 THR B N 1
ATOM 2067 C CA . THR B 1 122 ? 8.078 7.332 13.406 1 98.25 122 THR B CA 1
ATOM 2068 C C . THR B 1 122 ? 9.398 6.797 13.945 1 98.25 122 THR B C 1
ATOM 2070 O O . THR B 1 122 ? 10.203 6.238 13.203 1 98.25 122 THR B O 1
ATOM 2073 N N . THR B 1 123 ? 9.617 7.031 15.195 1 94.56 123 THR B N 1
ATOM 2074 C CA . THR B 1 123 ? 10.844 6.527 15.812 1 94.56 123 THR B CA 1
ATOM 2075 C C . THR B 1 123 ? 10.523 5.539 16.922 1 94.56 123 THR B C 1
ATOM 2077 O O . THR B 1 123 ? 11.414 4.844 17.422 1 94.56 123 THR B O 1
ATOM 2080 N N . SER B 1 124 ? 9.305 5.402 17.344 1 93.88 124 SER B N 1
ATOM 2081 C CA . SER B 1 124 ? 8.844 4.43 18.328 1 93.88 124 SER B CA 1
ATOM 2082 C C . SER B 1 124 ? 8.117 3.268 17.656 1 93.88 124 SER B C 1
ATOM 2084 O O . SER B 1 124 ? 7.863 3.301 16.453 1 93.88 124 SER B O 1
ATOM 2086 N N . HIS B 1 125 ? 7.922 2.195 18.438 1 93.44 125 HIS B N 1
ATOM 2087 C CA . HIS B 1 125 ? 7.176 1.059 17.906 1 93.44 125 HIS B CA 1
ATOM 2088 C C . HIS B 1 125 ? 5.672 1.283 18.016 1 93.44 125 HIS B C 1
ATOM 2090 O O . HIS B 1 125 ? 5.168 1.599 19.109 1 93.44 125 HIS B O 1
ATOM 2096 N N . TYR B 1 126 ? 4.996 1.218 16.953 1 97.38 126 TYR B N 1
ATOM 2097 C CA . TYR B 1 126 ? 3.541 1.23 16.828 1 97.38 126 TYR B CA 1
ATOM 2098 C C . TYR B 1 126 ? 3.035 -0.046 16.172 1 97.38 126 TYR B C 1
ATOM 2100 O O . TYR B 1 126 ? 3.576 -0.484 15.156 1 97.38 126 TYR B O 1
ATOM 2108 N N . GLY B 1 127 ? 2.059 -0.652 16.75 1 95.31 127 GLY B N 1
ATOM 2109 C CA . GLY B 1 127 ? 1.559 -1.875 16.141 1 95.31 127 GLY B CA 1
ATOM 2110 C C . GLY B 1 127 ? 0.248 -2.348 16.734 1 95.31 127 GLY B C 1
ATOM 2111 O O . GLY B 1 127 ? -0.331 -1.669 17.594 1 95.31 127 GLY B O 1
ATOM 2112 N N . PHE B 1 128 ? -0.312 -3.42 16.188 1 94.06 128 PHE B N 1
ATOM 2113 C CA . PHE B 1 128 ? -1.515 -4.113 16.625 1 94.06 128 PHE B CA 1
ATOM 2114 C C . PHE B 1 128 ? -1.515 -5.562 16.156 1 94.06 128 PHE B C 1
ATOM 2116 O O . PHE B 1 128 ? -0.643 -5.965 15.383 1 94.06 128 PHE B O 1
ATOM 2123 N N . THR B 1 129 ? -2.381 -6.324 16.734 1 91.06 129 THR B N 1
ATOM 2124 C CA . THR B 1 129 ? -2.533 -7.695 16.266 1 91.06 129 THR B CA 1
ATOM 2125 C C . THR B 1 129 ? -3.834 -7.863 15.484 1 91.06 129 THR B C 1
ATOM 2127 O O . THR B 1 129 ? -4.918 -7.637 16.031 1 91.06 129 THR B O 1
ATOM 2130 N N . ALA B 1 130 ? -3.646 -8.18 14.188 1 89.69 130 ALA B N 1
ATOM 2131 C CA . ALA B 1 130 ? -4.82 -8.43 13.352 1 89.69 130 ALA B CA 1
ATOM 2132 C C . ALA B 1 130 ? -5.488 -9.75 13.727 1 89.69 130 ALA B C 1
ATOM 2134 O O . ALA B 1 130 ? -4.828 -10.789 13.797 1 89.69 130 ALA B O 1
ATOM 2135 N N . SER B 1 131 ? -6.75 -9.68 14.055 1 83.62 131 SER B N 1
ATOM 2136 C CA . SER B 1 131 ? -7.512 -10.867 14.422 1 83.62 131 SER B CA 1
ATOM 2137 C C . SER B 1 131 ? -8.914 -10.836 13.82 1 83.62 131 SER B C 1
ATOM 2139 O O . SER B 1 131 ? -9.438 -9.758 13.516 1 83.62 131 SER B O 1
ATOM 2141 N N . PRO B 1 132 ? -9.406 -12.031 13.57 1 75.62 132 PRO B N 1
ATOM 2142 C CA . PRO B 1 132 ? -10.758 -12.094 13 1 75.62 132 PRO B CA 1
ATOM 2143 C C . PRO B 1 132 ? -11.812 -11.453 13.906 1 75.62 132 PRO B C 1
ATOM 2145 O O . PRO B 1 132 ? -12.859 -11.031 13.422 1 75.62 132 PRO B O 1
ATOM 2148 N N . GLU B 1 133 ? -11.539 -11.414 15.133 1 75.88 133 GLU B N 1
ATOM 2149 C CA . GLU B 1 133 ? -12.523 -10.914 16.094 1 75.88 133 GLU B CA 1
ATOM 2150 C C . GLU B 1 133 ? -12.578 -9.391 16.078 1 75.88 133 GLU B C 1
ATOM 2152 O O . GLU B 1 133 ? -13.633 -8.797 16.328 1 75.88 133 GLU B O 1
ATOM 2157 N N . GLU B 1 134 ? -11.492 -8.82 15.828 1 69.88 134 GLU B N 1
ATOM 2158 C CA . GLU B 1 134 ? -11.406 -7.363 15.836 1 69.88 134 GLU B CA 1
ATOM 2159 C C . GLU B 1 134 ? -11.133 -6.82 14.438 1 69.88 134 GLU B C 1
ATOM 2161 O O . GLU B 1 134 ? -10.047 -7.031 13.883 1 69.88 134 GLU B O 1
ATOM 2166 N N . SER B 1 135 ? -12.086 -6.078 13.891 1 79.81 135 SER B N 1
ATOM 2167 C CA . SER B 1 135 ? -11.969 -5.641 12.508 1 79.81 135 SER B CA 1
ATOM 2168 C C . SER B 1 135 ? -11.367 -4.242 12.414 1 79.81 135 SER B C 1
ATOM 2170 O O . SER B 1 135 ? -10.805 -3.871 11.383 1 79.81 135 SER B O 1
ATOM 2172 N N . GLY B 1 136 ? -11.414 -3.512 13.477 1 91.12 136 GLY B N 1
ATOM 2173 C CA . GLY B 1 136 ? -10.898 -2.152 13.422 1 91.12 136 GLY B CA 1
ATOM 2174 C C . GLY B 1 136 ? -10 -1.809 14.594 1 91.12 136 GLY B C 1
ATOM 2175 O O . GLY B 1 136 ? -10.398 -1.974 15.75 1 91.12 136 GLY B O 1
ATOM 2176 N N . HIS B 1 137 ? -8.766 -1.347 14.344 1 94.75 137 HIS B N 1
ATOM 2177 C CA . HIS B 1 137 ? -7.809 -0.945 15.367 1 94.75 137 HIS B CA 1
ATOM 2178 C C . HIS B 1 137 ? -7.492 0.544 15.266 1 94.75 137 HIS B C 1
ATOM 2180 O O . HIS B 1 137 ? -7.43 1.099 14.172 1 94.75 137 HIS B O 1
ATOM 2186 N N . ARG B 1 138 ? -7.363 1.136 16.453 1 96.5 138 ARG B N 1
ATOM 2187 C CA . ARG B 1 138 ? -6.926 2.527 16.469 1 96.5 138 ARG B CA 1
ATOM 2188 C C . ARG B 1 138 ? -5.484 2.641 16.953 1 96.5 138 ARG B C 1
ATOM 2190 O O . ARG B 1 138 ? -5.137 2.15 18.031 1 96.5 138 ARG B O 1
ATOM 2197 N N . VAL B 1 139 ? -4.637 3.229 16.172 1 98 139 VAL B N 1
ATOM 2198 C CA . VAL B 1 139 ? -3.236 3.463 16.5 1 98 139 VAL B CA 1
ATOM 2199 C C . VAL B 1 139 ? -2.848 4.891 16.125 1 98 139 VAL B C 1
ATOM 2201 O O . VAL B 1 139 ? -2.652 5.203 14.953 1 98 139 VAL B O 1
ATOM 2204 N N . ASP B 1 140 ? -2.691 5.766 17.141 1 98.5 140 ASP B N 1
ATOM 2205 C CA . ASP B 1 140 ? -2.238 7.129 16.891 1 98.5 140 ASP B CA 1
ATOM 2206 C C . ASP B 1 140 ? -0.717 7.191 16.766 1 98.5 140 ASP B C 1
ATOM 2208 O O . ASP B 1 140 ? -0.007 6.52 17.531 1 98.5 140 ASP B O 1
ATOM 2212 N N . LEU B 1 141 ? -0.251 8.039 15.859 1 98.62 141 LEU B N 1
ATOM 2213 C CA . LEU B 1 141 ? 1.18 8.078 15.578 1 98.62 141 LEU B CA 1
ATOM 2214 C C . LEU B 1 141 ? 1.764 9.445 15.922 1 98.62 141 LEU B C 1
ATOM 2216 O O . LEU B 1 141 ? 1.1 10.469 15.75 1 98.62 141 LEU B O 1
ATOM 2220 N N . LEU B 1 142 ? 2.996 9.375 16.375 1 98.62 142 LEU B N 1
ATOM 2221 C CA . LEU B 1 142 ? 3.82 10.57 16.516 1 98.62 142 LEU B CA 1
ATOM 2222 C C . LEU B 1 142 ? 5.043 10.5 15.609 1 98.62 142 LEU B C 1
ATOM 2224 O O . LEU B 1 142 ? 5.828 9.555 15.68 1 98.62 142 LEU B O 1
ATOM 2228 N N . LEU B 1 143 ? 5.102 11.469 14.695 1 98.62 143 LEU B N 1
ATOM 2229 C CA . LEU B 1 143 ? 6.281 11.578 13.844 1 98.62 143 LEU B CA 1
ATOM 2230 C C . LEU B 1 143 ? 7.242 12.633 14.383 1 98.62 143 LEU B C 1
ATOM 2232 O O . LEU B 1 143 ? 6.82 13.734 14.75 1 98.62 143 LEU B O 1
ATOM 2236 N N . LYS B 1 144 ? 8.492 12.273 14.391 1 98.62 144 LYS B N 1
ATOM 2237 C CA . LYS B 1 144 ? 9.516 13.195 14.867 1 98.62 144 LYS B CA 1
ATOM 2238 C C . LYS B 1 144 ? 10.398 13.672 13.719 1 98.62 144 LYS B C 1
ATOM 2240 O O . LYS B 1 144 ? 10.719 12.898 12.812 1 98.62 144 LYS B O 1
ATOM 2245 N N . ARG B 1 145 ? 10.844 14.828 13.781 1 98.25 145 ARG B N 1
ATOM 2246 C CA . ARG B 1 145 ? 11.656 15.414 12.719 1 98.25 145 ARG B CA 1
ATOM 2247 C C . ARG B 1 145 ? 12.984 14.688 12.578 1 98.25 145 ARG B C 1
ATOM 2249 O O . ARG B 1 145 ? 13.641 14.375 13.578 1 98.25 145 ARG B O 1
ATOM 2256 N N . TYR B 1 146 ? 13.336 14.414 11.367 1 97.06 146 TYR B N 1
ATOM 2257 C CA . TYR B 1 146 ? 14.625 13.812 11.039 1 97.06 146 TYR B CA 1
ATOM 2258 C C . TYR B 1 146 ? 15.719 14.867 10.961 1 97.06 146 TYR B C 1
ATOM 2260 O O . TYR B 1 146 ? 15.648 15.781 10.141 1 97.06 146 TYR B O 1
ATOM 2268 N N . VAL B 1 147 ? 16.688 14.875 11.867 1 90.69 147 VAL B N 1
ATOM 2269 C CA . VAL B 1 147 ? 17.734 15.891 11.945 1 90.69 147 VAL B CA 1
ATOM 2270 C C . VAL B 1 147 ? 19.062 15.297 11.484 1 90.69 147 VAL B C 1
ATOM 2272 O O . VAL B 1 147 ? 19.297 14.094 11.633 1 90.69 147 VAL B O 1
#

Sequence (294 aa):
MKAYAYALLFLAVSVFTATCLSPVLGAASVSGRIDLLPPLDSLPEDSFLTIQLSDTTRADAEATVLVSVQQPITNTYNANHAMEYKISLPVEYRGPVTVSAWLNVGWQSTSSNRIRRGDYLTTSHYGFTASPEESGHRVDLLLKRYVMKAYAYALLFLAVSVFTATCLSPVLGAASVSGRIDLLPPLDSLPEDSFLTIQLSDTTRADAEATVLVSVQQPITNTYNANHAMEYKISLPVEYRGPVTVSAWLNVGWQSTSSNRIRRGDYLTTSHYGFTASPEESGHRVDLLLKRYV

Foldseek 3Di:
DPPPPPPPPPPPPPPPPPPPPPPPLFWAKEKEWEAEVVQDQAFDPAKKKKKWKWDCPPVVDDTDTQDMDIDGCRVVCNVPVIDMDMDTGDSPDWFKIWMKMKMDGHHDADPVGHDDQQIWIADDTWIDTDDSVHRYYYTYTYIYGDD/DPPPPPPPPPPPPPPPPPPPPPPPLFWAKEKEWEAEVVQDQAFDPAKKKKKWKWDCPPVVDDTDTQDMDIDGCRVVCNVPVIDMDMDTGDSPDWFKIWMKMKMDGHHDADPVGHDDQQIWIADDTWIDTDDSVHRYYYTYTYIYGDD

pLDDT: mean 83.74, std 19.27, range [31.08, 98.75]